Protein AF-A0A950Z9P6-F1 (afdb_monomer_lite)

Secondary structure (DSSP, 8-state):
--EEEEEEEEEEE-S-TTS-GGG--EEEEEEEEEEE--TTS--EEEEEEEEEEEEE-TTS-EEEEEEEEEEESS-TTS-TT--EEEEEEEEE---SSPPP-------TT-TTS-EEEEEEEEEEETTEEEEEEEEEEEEEEEEETTEEEEEEEEEEEEEEEETTEEEEEEEEEEEEEE-BPP-HHHHHHHTTSPEEEEEEEEEEEEE---TT-GGGGS-TT-TT----S--EEEEEEEEEEEHHHH-TTS-GGGGSSS-EEEEEEEEEEEEEEEEE-SS--SSPPEEEEEEEEEEEETTEEEEEEEEEEETT---SEEEEEEEEETTEEEEEEEE---S-SSS-S-SS-EEEEEEEE-

pLDDT: mean 75.57, std 17.35, range [30.78, 97.56]

Sequence (358 aa):
ADAEVTYRVVDLPFGSGGLHNELRPSLLLELEEESTNDGAHRAGYYVEGGPTIEMMSMNGNRFSVFFHGVKNSGDEFRMSNDEGVFAGVKATTFQDTPQPNHYDWDFEGARWIPRMRAVNELCGSFDGSLNKIEFRLDAFEWKTFDQIWTVYTDYEHRQNWLSNFDNTSYSVNPGLKTYIEPNEWLAVLTDGQHLVPFVEYSHRSDHALDPKDPLRFTSANTTGHGYLRRQSIDNFQGGFQTLGWNNPNYRAEKYQKVSSFVNQFDWRLTAGYAVNEPRQRDQPPASAGLNWDIASIEGFVVYAQGIVGIGEANPDYIAELGVKRPGGNVFLRYESYGLPARLEGRQHPLYAGIGMQL

Foldseek 3Di:
DKDKDKDWDDWAFDDDDPDDSQFTWTKTWIKIKIWDDDDDDDIKIKIKTDIKTWGQAPQRKIKIWTWIAIDTRPPLVDDNPRGGIDTDMDIGDDPPDQDDDDPPPPPPPCQQGKHKWKKWKWKDFPFWIKTKIKMKIFHGWDADPNWIKTWMKIKMKMWIDGPPDTWIKMKIKTKMKTWAQDDPVNCVVQVRFTKIKMKIKMKIFIDFDFPVCPPVSPDPDDPDDDDPPARMWIKTKIWIKGPCVVPVCNPVVQQAQDKFFDFHKI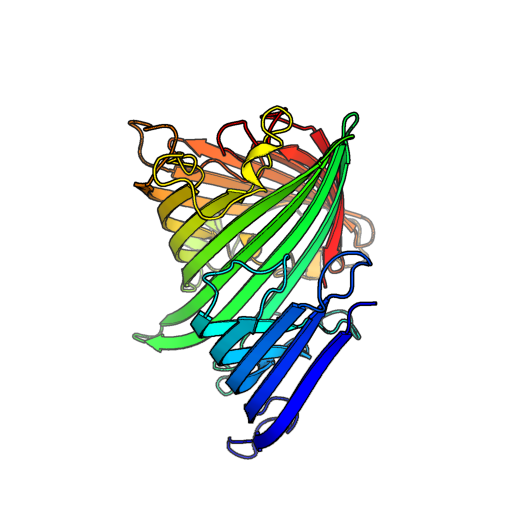KMKMWTAIPGHDPPFPDTKIKIKMKTFTIRHGRKTWIKIAMDIDDQVADQFGIKTWIDHSFWIWIWTWGQNRGPDSSDPPRTTIITMIMGMD

Structure (mmCIF, N/CA/C/O backbone):
data_AF-A0A950Z9P6-F1
#
_entry.id   AF-A0A950Z9P6-F1
#
loop_
_atom_site.group_PDB
_atom_site.id
_atom_site.type_symbol
_atom_site.label_atom_id
_atom_site.label_alt_id
_atom_site.label_comp_id
_atom_site.label_asym_id
_atom_site.label_entity_id
_atom_site.label_seq_id
_atom_site.pdbx_PDB_ins_code
_atom_site.Cartn_x
_atom_site.Cartn_y
_atom_site.Cartn_z
_atom_site.occupancy
_atom_site.B_iso_or_equiv
_atom_site.auth_seq_id
_atom_site.auth_comp_id
_atom_site.auth_asym_id
_atom_site.auth_atom_id
_atom_site.pdbx_PDB_model_num
ATOM 1 N N . ALA A 1 1 ? -2.133 -20.296 -27.060 1.00 43.56 1 ALA A N 1
ATOM 2 C CA . ALA A 1 1 ? -2.981 -20.935 -26.029 1.00 43.56 1 ALA A CA 1
ATOM 3 C C . ALA A 1 1 ? -2.055 -21.186 -24.881 1.00 43.56 1 ALA A C 1
ATOM 5 O O . ALA A 1 1 ? -1.231 -22.091 -24.973 1.00 43.56 1 ALA A O 1
ATOM 6 N N . ASP A 1 2 ? -2.138 -20.301 -23.906 1.00 55.66 2 ASP A N 1
ATOM 7 C CA . ASP A 1 2 ? -1.146 -20.236 -22.853 1.00 55.66 2 ASP A CA 1
ATOM 8 C C . ASP A 1 2 ? -1.622 -21.142 -21.728 1.00 55.66 2 ASP A C 1
ATOM 10 O O . ASP A 1 2 ? -2.815 -21.179 -21.405 1.00 55.66 2 ASP A O 1
ATOM 14 N N . ALA A 1 3 ? -0.712 -21.965 -21.227 1.00 56.38 3 ALA A N 1
ATOM 15 C CA . ALA A 1 3 ? -1.005 -22.906 -20.164 1.00 56.38 3 ALA A CA 1
ATOM 16 C C . ALA A 1 3 ? -0.055 -22.635 -19.005 1.00 56.38 3 ALA A C 1
ATOM 18 O O . ALA A 1 3 ? 1.160 -22.725 -19.170 1.00 56.38 3 ALA A O 1
ATOM 19 N N . GLU A 1 4 ? -0.643 -22.323 -17.855 1.00 66.69 4 GLU A N 1
ATOM 20 C CA . GLU A 1 4 ? 0.014 -22.312 -16.554 1.00 66.69 4 GLU A CA 1
ATOM 21 C C . GLU A 1 4 ? -0.351 -23.622 -15.851 1.00 66.69 4 GLU A C 1
ATOM 23 O O . GLU A 1 4 ? -1.532 -23.965 -15.712 1.00 66.69 4 GLU A O 1
ATOM 28 N N . VAL A 1 5 ? 0.659 -24.392 -15.454 1.00 70.00 5 VAL A N 1
ATOM 29 C CA . VAL A 1 5 ? 0.473 -25.648 -14.727 1.00 70.00 5 VAL A CA 1
ATOM 30 C C . VAL A 1 5 ? 1.324 -25.635 -13.466 1.00 70.00 5 VAL A C 1
ATOM 32 O O . VAL A 1 5 ? 2.549 -25.668 -13.538 1.00 70.00 5 VAL A O 1
ATOM 35 N N . THR A 1 6 ? 0.666 -25.670 -12.308 1.00 70.88 6 THR A N 1
ATOM 36 C CA . THR A 1 6 ? 1.320 -25.810 -11.000 1.00 70.88 6 THR A CA 1
ATOM 37 C C . THR A 1 6 ? 1.216 -27.252 -10.503 1.00 70.88 6 THR A C 1
ATOM 39 O O . THR A 1 6 ? 0.121 -27.781 -10.292 1.00 70.88 6 THR A O 1
ATOM 42 N N . TYR A 1 7 ? 2.359 -27.884 -10.244 1.00 74.06 7 TYR A N 1
ATOM 43 C CA . TYR A 1 7 ? 2.464 -29.188 -9.596 1.00 74.06 7 TYR A CA 1
ATOM 44 C C . TYR A 1 7 ? 2.887 -29.029 -8.134 1.00 74.06 7 TYR A C 1
ATOM 46 O O . TYR A 1 7 ? 3.938 -28.469 -7.829 1.00 74.06 7 TYR A O 1
ATOM 54 N N . ARG A 1 8 ? 2.094 -29.600 -7.219 1.00 71.62 8 ARG A N 1
ATOM 55 C CA . ARG A 1 8 ? 2.409 -29.687 -5.785 1.00 71.62 8 ARG A CA 1
ATOM 56 C C . ARG A 1 8 ? 2.797 -31.117 -5.448 1.00 71.62 8 ARG A C 1
ATOM 58 O O . ARG A 1 8 ? 1.955 -32.012 -5.468 1.00 71.62 8 ARG A O 1
ATOM 65 N N . VAL A 1 9 ? 4.084 -31.340 -5.199 1.00 61.53 9 VAL A N 1
ATOM 66 C CA . VAL A 1 9 ? 4.651 -32.697 -5.113 1.00 61.53 9 VAL A CA 1
ATOM 67 C C . VAL A 1 9 ? 4.559 -33.262 -3.696 1.00 61.53 9 VAL A C 1
ATOM 69 O O . VAL A 1 9 ? 4.344 -34.459 -3.512 1.00 61.53 9 VAL A O 1
ATOM 72 N N . VAL A 1 10 ? 4.717 -32.410 -2.686 1.00 68.94 10 VAL A N 1
ATOM 73 C CA . VAL A 1 10 ? 4.693 -32.781 -1.268 1.00 68.94 10 VAL A CA 1
ATOM 74 C C . VAL A 1 10 ? 4.014 -31.661 -0.494 1.00 68.94 10 VAL A C 1
ATOM 76 O O . VAL A 1 10 ? 4.298 -30.504 -0.772 1.00 68.94 10 VAL A O 1
ATOM 79 N N . ASP A 1 11 ? 3.153 -32.009 0.462 1.00 69.69 11 ASP A N 1
ATOM 80 C CA . ASP A 1 11 ? 2.540 -31.083 1.416 1.00 69.69 11 ASP A CA 1
ATOM 81 C C . ASP A 1 11 ? 2.723 -31.639 2.835 1.00 69.69 11 ASP A C 1
ATOM 83 O O . ASP A 1 11 ? 2.209 -32.710 3.175 1.00 69.69 11 ASP A O 1
ATOM 87 N N . LEU A 1 12 ? 3.543 -30.952 3.634 1.00 70.44 12 LEU A N 1
ATOM 88 C CA . LEU A 1 12 ? 3.847 -31.317 5.015 1.00 70.44 12 LEU A CA 1
ATOM 89 C C . LEU A 1 12 ? 3.388 -30.200 5.962 1.00 70.44 12 LEU A C 1
ATOM 91 O O . LEU A 1 12 ? 4.169 -29.276 6.218 1.00 70.44 12 LEU A O 1
ATOM 95 N N . PRO A 1 13 ? 2.168 -30.278 6.524 1.00 62.88 13 PRO A N 1
ATOM 96 C CA . PRO A 1 13 ? 1.701 -29.304 7.501 1.00 62.88 13 PRO A CA 1
ATOM 97 C C . PRO A 1 13 ? 2.442 -29.471 8.836 1.00 62.88 13 PRO A C 1
ATOM 99 O O . PRO A 1 13 ? 2.609 -30.590 9.331 1.00 62.88 13 PRO A O 1
ATOM 102 N N . PHE A 1 14 ? 2.844 -28.367 9.469 1.00 57.78 14 PHE A N 1
ATOM 103 C CA . PHE A 1 14 ? 3.509 -28.374 10.779 1.00 57.78 14 PHE A CA 1
ATOM 104 C C . PHE A 1 14 ? 2.907 -27.339 11.747 1.00 57.78 14 PHE A C 1
ATOM 106 O O . PHE A 1 14 ? 2.355 -26.326 11.335 1.00 57.78 14 PHE A O 1
ATOM 113 N N . GLY A 1 15 ? 2.969 -27.612 13.059 1.00 55.34 15 GLY A N 1
ATOM 114 C CA . GLY A 1 15 ? 2.373 -26.777 14.119 1.00 55.34 15 GLY A CA 1
ATOM 115 C C . GLY A 1 15 ? 1.532 -27.578 15.125 1.00 55.34 15 GLY A C 1
ATOM 116 O O . GLY A 1 15 ? 0.979 -28.626 14.790 1.00 55.34 15 GLY A O 1
ATOM 117 N N . SER A 1 16 ? 1.465 -27.128 16.385 1.00 47.50 16 SER A N 1
ATOM 118 C CA . SER A 1 16 ? 0.731 -27.820 17.457 1.00 47.50 16 SER A CA 1
ATOM 119 C C . SER A 1 16 ? -0.789 -27.629 17.332 1.00 47.50 16 SER A C 1
ATOM 121 O O . SER A 1 16 ? -1.275 -26.620 16.827 1.00 47.50 16 SER A O 1
ATOM 123 N N . GLY A 1 17 ? -1.555 -28.632 17.779 1.00 42.84 17 GLY A N 1
ATOM 124 C CA . GLY A 1 17 ? -2.992 -28.816 17.517 1.00 42.84 17 GLY A CA 1
ATOM 125 C C . GLY A 1 17 ? -3.979 -27.830 18.157 1.00 42.84 17 GLY A C 1
ATOM 126 O O . GLY A 1 17 ? -5.090 -28.241 18.473 1.00 42.84 17 GLY A O 1
ATOM 127 N N . GLY A 1 18 ? -3.594 -26.568 18.364 1.00 48.88 18 GLY A N 1
ATOM 128 C CA . GLY A 1 18 ? -4.454 -25.513 18.915 1.00 48.88 18 GLY A CA 1
ATOM 129 C C . GLY A 1 18 ? -5.108 -24.590 17.878 1.00 48.88 18 GLY A C 1
ATOM 130 O O . GLY A 1 18 ? -6.020 -23.852 18.231 1.00 48.88 18 GLY A O 1
ATOM 131 N N . LEU A 1 19 ? -4.667 -24.625 16.616 1.00 47.66 19 LEU A N 1
ATOM 132 C CA . LEU A 1 19 ? -5.229 -23.824 15.520 1.00 47.66 19 LEU A CA 1
ATOM 133 C C . LEU A 1 19 ? -6.061 -24.702 14.580 1.00 47.66 19 LEU A C 1
ATOM 135 O O . LEU A 1 19 ? -5.745 -25.884 14.395 1.00 47.66 19 LEU A O 1
ATOM 139 N N . HIS A 1 20 ? -7.100 -24.116 13.971 1.00 54.31 20 HIS A N 1
ATOM 140 C CA . HIS A 1 20 ? -7.843 -24.733 12.868 1.00 54.31 20 HIS A CA 1
ATOM 141 C C . HIS A 1 20 ? -6.846 -25.314 11.853 1.00 54.31 20 HIS A C 1
ATOM 143 O O . HIS A 1 20 ? -5.890 -24.638 11.476 1.00 54.31 20 HIS A O 1
ATOM 149 N N . ASN A 1 21 ? -7.037 -26.574 11.436 1.00 55.66 21 ASN A N 1
ATOM 150 C CA . ASN A 1 21 ? -6.110 -27.276 10.531 1.00 55.66 21 ASN A CA 1
ATOM 151 C C . ASN A 1 21 ? -5.802 -26.479 9.248 1.00 55.66 21 ASN A C 1
ATOM 153 O O . ASN A 1 21 ? -4.730 -26.645 8.681 1.00 55.66 21 ASN A O 1
ATOM 157 N N . GLU A 1 22 ? -6.724 -25.609 8.839 1.00 56.97 22 GLU A N 1
ATOM 158 C CA . GLU A 1 22 ? -6.670 -24.760 7.647 1.00 56.97 22 GLU A CA 1
ATOM 159 C C . GLU A 1 22 ? -5.631 -23.628 7.728 1.00 56.97 22 GLU A C 1
ATOM 161 O O . GLU A 1 22 ? -5.166 -23.165 6.696 1.00 56.97 22 GLU A O 1
ATOM 166 N N . LEU A 1 23 ? -5.220 -23.200 8.928 1.00 58.50 23 LEU A N 1
ATOM 167 C CA . LEU A 1 23 ? -4.253 -22.105 9.122 1.00 58.50 23 LEU A CA 1
ATOM 168 C C . LEU A 1 23 ? -2.811 -22.595 9.326 1.00 58.50 23 LEU A C 1
ATOM 170 O O . LEU A 1 23 ? -1.929 -21.823 9.706 1.00 58.50 23 LEU A O 1
ATOM 174 N N . ARG A 1 24 ? -2.554 -23.894 9.141 1.00 65.44 24 ARG A N 1
ATOM 175 C CA . ARG A 1 24 ? -1.231 -24.468 9.397 1.00 65.44 24 ARG A CA 1
ATOM 176 C C . ARG A 1 24 ? -0.268 -24.157 8.252 1.00 65.44 24 ARG A C 1
ATOM 178 O O . ARG A 1 24 ? -0.637 -24.340 7.092 1.00 65.44 24 ARG A O 1
ATOM 185 N N . PRO A 1 25 ? 0.970 -23.736 8.559 1.00 68.69 25 PRO A N 1
ATOM 186 C CA . PRO A 1 25 ? 1.996 -23.613 7.553 1.00 68.69 25 PRO A CA 1
ATOM 187 C C . PRO A 1 25 ? 2.340 -25.002 7.026 1.00 68.69 25 PRO A C 1
ATOM 189 O O . PRO A 1 25 ? 2.356 -25.991 7.767 1.00 68.69 25 PRO A O 1
ATOM 192 N N . SER A 1 26 ? 2.622 -25.047 5.738 1.00 74.94 26 SER A N 1
ATOM 193 C CA . SER A 1 26 ? 2.859 -26.254 4.974 1.00 74.94 26 SER A CA 1
ATOM 194 C C . SER A 1 26 ? 4.137 -26.078 4.177 1.00 74.94 26 SER A C 1
ATOM 196 O O . SER A 1 26 ? 4.312 -25.079 3.480 1.00 74.94 26 SER A O 1
ATOM 198 N N . LEU A 1 27 ? 5.062 -27.027 4.310 1.00 78.12 27 LEU A N 1
ATOM 199 C CA . LEU A 1 27 ? 6.217 -27.086 3.423 1.00 78.12 27 LEU A CA 1
ATOM 200 C C . LEU A 1 27 ? 5.798 -27.814 2.148 1.00 78.12 27 LEU A C 1
ATOM 202 O O . LEU A 1 27 ? 5.440 -28.992 2.189 1.00 78.12 27 LEU A O 1
ATOM 206 N N . LEU A 1 28 ? 5.878 -27.095 1.040 1.00 81.88 28 LEU A N 1
ATOM 207 C CA . LEU A 1 28 ? 5.589 -27.555 -0.300 1.00 81.88 28 LEU A CA 1
ATOM 208 C C . LEU A 1 28 ? 6.878 -27.710 -1.104 1.00 81.88 28 LEU A C 1
ATOM 210 O O . LEU A 1 28 ? 7.833 -26.954 -0.929 1.00 81.88 28 LEU A O 1
ATOM 214 N N . LEU A 1 29 ? 6.882 -28.670 -2.023 1.00 80.12 29 LEU A N 1
ATOM 215 C CA . LEU A 1 29 ? 7.765 -28.642 -3.185 1.00 80.12 29 LEU A CA 1
ATOM 216 C C . LEU A 1 29 ? 6.887 -28.335 -4.397 1.00 80.12 29 LEU A C 1
ATOM 218 O O . LEU A 1 29 ? 6.028 -29.151 -4.753 1.00 80.12 29 LEU A O 1
ATOM 222 N N . GLU A 1 30 ? 7.076 -27.153 -4.970 1.00 82.88 30 GLU A N 1
ATOM 223 C CA . GLU A 1 30 ? 6.281 -26.636 -6.081 1.00 82.88 30 GLU A CA 1
ATOM 224 C C . GLU A 1 30 ? 7.104 -26.655 -7.370 1.00 82.88 30 GLU A C 1
ATOM 226 O O . GLU A 1 30 ? 8.329 -26.510 -7.342 1.00 82.88 30 GLU A O 1
ATOM 231 N N . LEU A 1 31 ? 6.423 -26.894 -8.484 1.00 81.88 31 LEU A N 1
ATOM 232 C CA . LEU A 1 31 ? 6.940 -26.734 -9.835 1.00 81.88 31 LEU A CA 1
ATOM 233 C C . LEU A 1 31 ? 5.845 -26.044 -10.647 1.00 81.88 31 LEU A C 1
ATOM 235 O O . LEU A 1 31 ? 4.770 -26.620 -10.811 1.00 81.88 31 LEU A O 1
ATOM 239 N N . GLU A 1 32 ? 6.108 -24.845 -11.140 1.00 82.00 32 GLU A N 1
ATOM 240 C CA . GLU A 1 32 ? 5.220 -24.106 -12.030 1.00 82.00 32 GLU A CA 1
ATOM 241 C C . GLU A 1 32 ? 5.837 -24.078 -13.426 1.00 82.00 32 GLU A C 1
ATOM 243 O O . GLU A 1 32 ? 7.029 -23.818 -13.592 1.00 82.00 32 GLU A O 1
ATOM 248 N N . GLU A 1 33 ? 5.033 -24.405 -14.430 1.00 78.38 33 GLU A N 1
ATOM 249 C CA . GLU A 1 33 ? 5.392 -24.301 -15.838 1.00 78.38 33 GLU A CA 1
ATOM 250 C C . GLU A 1 33 ? 4.394 -23.367 -16.517 1.00 78.38 33 GLU A C 1
ATOM 252 O O . GLU A 1 33 ? 3.197 -23.656 -16.577 1.00 78.38 33 GLU A O 1
ATOM 257 N N . GLU A 1 34 ? 4.896 -22.256 -17.037 1.00 76.44 34 GLU A N 1
ATOM 258 C CA . GLU A 1 34 ? 4.183 -21.385 -17.958 1.00 76.44 34 GLU A CA 1
ATOM 259 C C . GLU A 1 34 ? 4.656 -21.711 -19.373 1.00 76.44 34 GLU A C 1
ATOM 261 O O . GLU A 1 34 ? 5.853 -21.762 -19.658 1.00 76.44 34 GLU A O 1
ATOM 266 N N . SER A 1 35 ? 3.711 -21.952 -20.274 1.00 69.00 35 SER A N 1
ATOM 267 C CA . SER A 1 35 ? 3.997 -22.146 -21.691 1.00 69.00 35 SER A CA 1
ATOM 268 C C . SER A 1 35 ? 3.200 -21.147 -22.506 1.00 69.00 35 SER A C 1
ATOM 270 O O . SER A 1 35 ? 1.978 -21.045 -22.368 1.00 69.00 35 SER A O 1
ATOM 272 N N . THR A 1 36 ? 3.901 -20.418 -23.365 1.00 67.38 36 THR A N 1
ATOM 273 C CA . THR A 1 36 ? 3.316 -19.407 -24.239 1.00 67.38 36 THR A CA 1
ATOM 274 C C . THR A 1 36 ? 3.360 -19.903 -25.675 1.00 67.38 36 THR A C 1
ATOM 276 O O . THR A 1 36 ? 4.358 -20.441 -26.169 1.00 67.38 36 THR A O 1
ATOM 279 N N . ASN A 1 37 ? 2.214 -19.809 -26.349 1.00 58.81 37 ASN A N 1
ATOM 280 C CA . ASN A 1 37 ? 2.085 -20.264 -27.728 1.00 58.81 37 ASN A CA 1
ATOM 281 C C . ASN A 1 37 ? 1.337 -19.218 -28.539 1.00 58.81 37 ASN A C 1
ATOM 283 O O . ASN A 1 37 ? 0.155 -19.403 -28.862 1.00 58.81 37 ASN A O 1
ATOM 287 N N . ASP A 1 38 ? 2.058 -18.147 -28.865 1.00 53.88 38 ASP A N 1
ATOM 288 C CA . ASP A 1 38 ? 1.590 -17.094 -29.754 1.00 53.88 38 ASP A CA 1
ATOM 289 C C . ASP A 1 38 ? 2.167 -17.286 -31.169 1.00 53.88 38 ASP A C 1
ATOM 291 O O . ASP A 1 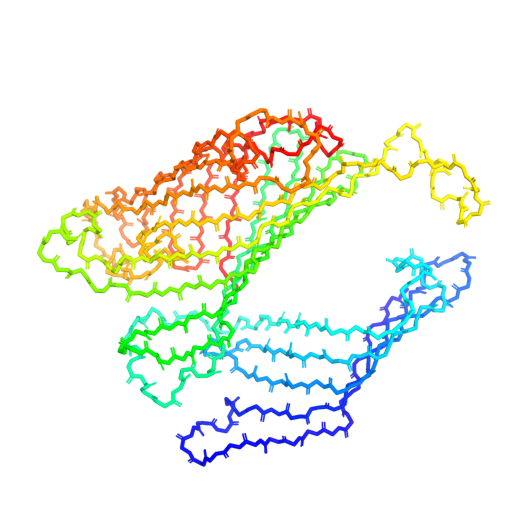38 ? 3.066 -16.614 -31.663 1.00 53.88 38 ASP A O 1
ATOM 295 N N . GLY A 1 39 ? 1.658 -18.325 -31.834 1.00 48.47 39 GLY A N 1
ATOM 296 C CA . GLY A 1 39 ? 1.353 -18.333 -33.269 1.00 48.47 39 GLY A CA 1
ATOM 297 C C . GLY A 1 39 ? 2.460 -18.239 -34.333 1.00 48.47 39 GLY A C 1
ATOM 298 O O . GLY A 1 39 ? 2.161 -18.592 -35.474 1.00 48.47 39 GLY A O 1
ATOM 299 N N . ALA A 1 40 ? 3.701 -17.821 -34.055 1.00 51.19 40 ALA A N 1
ATOM 300 C CA . ALA A 1 40 ? 4.675 -17.566 -35.129 1.00 51.19 40 ALA A CA 1
ATOM 301 C C . ALA A 1 40 ? 6.075 -18.173 -34.937 1.00 51.19 40 ALA A C 1
ATOM 303 O O . ALA A 1 40 ? 6.628 -18.683 -35.916 1.00 51.19 40 ALA A O 1
ATOM 304 N N . HIS A 1 41 ? 6.664 -18.197 -33.735 1.00 50.44 41 HIS A N 1
ATOM 305 C CA . HIS A 1 41 ? 8.067 -18.608 -33.578 1.00 50.44 41 HIS A CA 1
ATOM 306 C C . HIS A 1 41 ? 8.363 -19.329 -32.252 1.00 50.44 41 HIS A C 1
ATOM 308 O O . HIS A 1 41 ? 8.679 -18.684 -31.274 1.00 50.44 41 HIS A O 1
ATOM 314 N N . ARG A 1 42 ? 8.393 -20.677 -32.298 1.00 56.62 42 ARG A N 1
ATOM 315 C CA . ARG A 1 42 ? 8.795 -21.632 -31.231 1.00 56.62 42 ARG A CA 1
ATOM 316 C C . ARG A 1 42 ? 7.975 -21.539 -29.931 1.00 56.62 42 ARG A C 1
ATOM 318 O O . ARG A 1 42 ? 7.801 -20.477 -29.368 1.00 56.62 42 ARG A O 1
ATOM 325 N N . ALA A 1 43 ? 7.513 -22.686 -29.430 1.00 62.56 43 ALA A N 1
ATOM 326 C CA . ALA A 1 43 ? 6.934 -22.761 -28.090 1.00 62.56 43 ALA A CA 1
ATOM 327 C C . ALA A 1 43 ? 8.021 -22.411 -27.061 1.00 62.56 43 ALA A C 1
ATOM 329 O O . ALA A 1 43 ? 9.019 -23.135 -26.958 1.00 62.56 43 ALA A O 1
ATOM 330 N N . GLY A 1 44 ? 7.845 -21.283 -26.378 1.00 66.56 44 GLY A N 1
ATOM 331 C CA . GLY A 1 44 ? 8.624 -20.904 -25.210 1.00 66.56 44 GLY A CA 1
ATOM 332 C C . GLY A 1 44 ? 8.030 -21.552 -23.966 1.00 66.56 44 GLY A C 1
ATOM 333 O O . GLY A 1 44 ? 6.832 -21.841 -23.916 1.00 66.56 44 GLY A O 1
ATOM 334 N N . TYR A 1 45 ? 8.873 -21.823 -22.977 1.00 72.81 45 TYR A N 1
ATOM 335 C CA . TYR A 1 45 ? 8.403 -22.223 -21.659 1.00 72.81 45 TYR A CA 1
ATOM 336 C C . TYR A 1 45 ? 9.258 -21.579 -20.576 1.00 72.81 45 TYR A C 1
ATOM 338 O O . TYR A 1 45 ? 10.480 -21.456 -20.719 1.00 72.81 45 TYR A O 1
ATOM 346 N N . TYR A 1 46 ? 8.609 -21.208 -19.486 1.00 78.38 46 TYR A N 1
ATOM 347 C CA . TYR A 1 46 ? 9.215 -20.744 -18.255 1.00 78.38 46 TYR A CA 1
ATOM 348 C C . TYR A 1 46 ? 8.873 -21.750 -17.163 1.00 78.38 46 TYR A C 1
ATOM 350 O O . TYR A 1 46 ? 7.713 -22.098 -16.969 1.00 78.38 46 TYR A O 1
ATOM 358 N N . VAL A 1 47 ? 9.894 -22.264 -16.483 1.00 82.69 47 VAL A N 1
ATOM 359 C CA . VAL A 1 47 ? 9.715 -23.212 -15.384 1.00 82.69 47 VAL A CA 1
ATOM 360 C C . VAL A 1 47 ? 10.356 -22.646 -14.136 1.00 82.69 47 VAL A C 1
ATOM 362 O O . VAL A 1 47 ? 11.536 -22.293 -14.153 1.00 82.69 47 VAL A O 1
ATOM 365 N N . GLU A 1 48 ? 9.611 -22.649 -13.042 1.00 86.44 48 GLU A N 1
ATOM 366 C CA . GLU A 1 48 ? 10.129 -22.398 -11.705 1.00 86.44 48 GLU A CA 1
ATOM 367 C C . GLU A 1 48 ? 9.827 -23.569 -10.783 1.00 86.44 48 GLU A C 1
ATOM 369 O O . GLU A 1 48 ? 8.775 -24.192 -10.867 1.00 86.44 48 GLU A O 1
ATOM 374 N N . GLY A 1 49 ? 10.769 -23.930 -9.918 1.00 86.06 49 GLY A N 1
ATOM 375 C CA . GLY A 1 49 ? 10.515 -24.992 -8.959 1.00 86.06 49 GLY A CA 1
ATOM 376 C C . GLY A 1 49 ? 11.465 -25.009 -7.778 1.00 86.06 49 GLY A C 1
ATOM 377 O O . GLY A 1 49 ? 12.657 -24.711 -7.885 1.00 86.06 49 GLY A O 1
ATOM 378 N N . GLY A 1 50 ? 10.935 -25.389 -6.624 1.00 87.88 50 GLY A N 1
ATOM 379 C CA . GLY A 1 50 ? 11.682 -25.433 -5.378 1.00 87.88 50 GLY A CA 1
ATOM 380 C C . GLY A 1 50 ? 10.785 -25.473 -4.145 1.00 87.88 50 GLY A C 1
ATOM 381 O O . GLY A 1 50 ? 9.567 -25.641 -4.251 1.00 87.88 50 GLY A O 1
ATOM 382 N N . PRO A 1 51 ? 11.385 -25.392 -2.947 1.00 86.62 51 PRO A N 1
ATOM 383 C CA . PRO A 1 51 ? 10.629 -25.344 -1.708 1.00 86.62 51 PRO A CA 1
ATOM 384 C C . PRO A 1 51 ? 9.806 -24.056 -1.588 1.00 86.62 51 PRO A C 1
ATOM 386 O O . PRO A 1 51 ? 10.313 -22.953 -1.806 1.00 86.62 51 PRO A O 1
ATOM 389 N N . THR A 1 52 ? 8.566 -24.213 -1.136 1.00 85.69 52 THR A N 1
ATOM 390 C CA . THR A 1 52 ? 7.649 -23.132 -0.768 1.00 85.69 52 THR A CA 1
ATOM 391 C C . THR A 1 52 ? 7.118 -23.398 0.633 1.00 85.69 52 THR A C 1
ATOM 393 O O . THR A 1 52 ? 6.654 -24.491 0.926 1.00 85.69 52 THR A O 1
ATOM 396 N N . ILE A 1 53 ? 7.165 -22.415 1.523 1.00 82.62 53 ILE A N 1
ATOM 397 C CA . ILE A 1 53 ? 6.410 -22.442 2.776 1.00 82.62 53 ILE A CA 1
ATOM 398 C C . ILE A 1 53 ? 5.108 -21.702 2.516 1.00 82.62 53 ILE A C 1
ATOM 400 O O . ILE A 1 53 ? 5.113 -20.483 2.369 1.00 82.62 53 ILE A O 1
ATOM 404 N N . GLU A 1 54 ? 4.007 -22.437 2.462 1.00 83.06 54 GLU A N 1
ATOM 405 C CA . GLU A 1 54 ? 2.666 -21.894 2.276 1.00 83.06 54 GLU A CA 1
ATOM 406 C C . GLU A 1 54 ? 1.942 -21.797 3.617 1.00 83.06 54 GLU A C 1
ATOM 408 O O . GLU A 1 54 ? 2.072 -22.668 4.469 1.00 83.06 54 GLU A O 1
ATOM 413 N N . MET A 1 55 ? 1.157 -20.749 3.819 1.00 76.12 55 MET A N 1
ATOM 414 C CA . MET A 1 55 ? 0.281 -20.593 4.972 1.00 76.12 55 MET A CA 1
ATOM 415 C C . MET A 1 55 ? -0.968 -19.823 4.564 1.00 76.12 55 MET A C 1
ATOM 417 O O . MET A 1 55 ? -0.917 -18.919 3.729 1.00 76.12 55 MET A O 1
ATOM 421 N N . MET A 1 56 ? -2.101 -20.161 5.166 1.00 74.31 56 MET A N 1
ATOM 422 C CA . MET A 1 56 ? -3.306 -19.359 5.006 1.00 74.31 56 MET A CA 1
ATOM 423 C C . MET A 1 56 ? -3.208 -18.148 5.928 1.00 74.31 56 MET A C 1
ATOM 425 O O . MET A 1 56 ? -2.976 -18.276 7.128 1.00 74.31 56 MET A O 1
ATOM 429 N N . SER A 1 57 ? -3.360 -16.962 5.352 1.00 68.06 57 SER A N 1
ATOM 430 C CA . SER A 1 57 ? -3.523 -15.724 6.102 1.00 68.06 57 SER A CA 1
ATOM 431 C C . SER A 1 57 ? -4.808 -15.765 6.928 1.00 68.06 57 SER A C 1
ATOM 433 O O . SER A 1 57 ? -5.750 -16.496 6.611 1.00 68.06 57 SER A O 1
ATOM 435 N N . MET A 1 58 ? -4.891 -14.895 7.935 1.00 64.81 58 MET A N 1
ATOM 436 C CA . MET A 1 58 ? -6.094 -14.742 8.769 1.00 64.81 58 MET A CA 1
ATOM 437 C C . MET A 1 58 ? -7.370 -14.455 7.963 1.00 64.81 58 MET A C 1
ATOM 439 O O . MET A 1 58 ? -8.473 -14.736 8.424 1.00 64.81 58 MET A O 1
ATOM 443 N N . ASN A 1 59 ? -7.218 -13.924 6.749 1.00 63.72 59 ASN A N 1
ATOM 444 C CA . ASN A 1 59 ? -8.320 -13.519 5.885 1.00 63.72 59 ASN A CA 1
ATOM 445 C C . ASN A 1 59 ? -8.677 -14.594 4.844 1.00 63.72 59 ASN A C 1
ATOM 447 O O . ASN A 1 59 ? -9.381 -14.291 3.888 1.00 63.72 59 ASN A O 1
ATOM 451 N N . GLY A 1 60 ? -8.165 -15.823 4.980 1.00 65.31 60 GLY A N 1
ATOM 452 C CA . GLY A 1 60 ? -8.429 -16.911 4.031 1.00 65.31 60 GLY A CA 1
ATOM 453 C C . GLY A 1 60 ? -7.666 -16.793 2.707 1.00 65.31 60 GLY A C 1
ATOM 454 O O . GLY A 1 60 ? -7.882 -17.588 1.800 1.00 65.31 60 GLY A O 1
ATOM 455 N N . ASN A 1 61 ? -6.742 -15.838 2.592 1.00 71.31 61 ASN A N 1
ATOM 456 C CA . ASN A 1 61 ? -5.840 -15.744 1.446 1.00 71.31 61 ASN A CA 1
ATOM 457 C C . ASN A 1 61 ? -4.641 -16.671 1.619 1.00 71.31 61 ASN A C 1
ATOM 459 O O . ASN A 1 61 ? -4.176 -16.861 2.742 1.00 71.31 61 ASN A O 1
ATOM 463 N N . ARG A 1 62 ? -4.090 -17.182 0.523 1.00 75.25 62 ARG A N 1
ATOM 464 C CA . ARG A 1 62 ? -2.880 -18.005 0.546 1.00 75.25 62 ARG A CA 1
ATOM 465 C C . ARG A 1 62 ? -1.645 -17.120 0.484 1.00 75.25 62 ARG A C 1
ATOM 467 O O . ARG A 1 62 ? -1.516 -16.280 -0.401 1.00 75.25 62 ARG A O 1
ATOM 474 N N . PHE A 1 63 ? -0.734 -17.337 1.417 1.00 75.88 63 PHE A N 1
ATOM 475 C CA . PHE A 1 63 ? 0.564 -16.691 1.493 1.00 75.88 63 PHE A CA 1
ATOM 476 C C . PHE A 1 63 ? 1.662 -17.732 1.314 1.00 75.88 63 PHE A C 1
ATOM 478 O O . PHE A 1 63 ? 1.554 -18.840 1.829 1.00 75.88 63 PHE A O 1
ATOM 485 N N . SER A 1 64 ? 2.716 -17.410 0.581 1.00 81.44 64 SER A N 1
ATOM 486 C CA . SER A 1 64 ? 3.782 -18.350 0.256 1.00 81.44 64 SER A CA 1
ATOM 487 C C . SER A 1 64 ? 5.129 -17.648 0.253 1.00 81.44 64 SER A C 1
ATOM 489 O O . SER A 1 64 ? 5.285 -16.613 -0.383 1.00 81.44 64 SER A O 1
ATOM 491 N N . VAL A 1 65 ? 6.108 -18.209 0.956 1.00 81.06 65 VAL A N 1
ATOM 492 C CA . VAL A 1 65 ? 7.517 -17.810 0.860 1.00 81.06 65 VAL A CA 1
ATOM 493 C C . VAL A 1 65 ? 8.240 -18.905 0.107 1.00 81.06 65 VAL A C 1
ATOM 495 O O . VAL A 1 65 ? 8.214 -20.054 0.540 1.00 81.06 65 VAL A O 1
ATOM 498 N N . PHE A 1 66 ? 8.880 -18.569 -1.002 1.00 87.00 66 PHE A N 1
ATOM 499 C CA . PHE A 1 66 ? 9.478 -19.561 -1.881 1.00 87.00 66 PHE A CA 1
ATOM 500 C C . PHE A 1 66 ? 10.963 -19.320 -2.108 1.00 87.00 66 PHE A C 1
ATOM 502 O O . PHE A 1 66 ? 11.465 -18.200 -1.991 1.00 87.00 66 PHE A O 1
ATOM 509 N N . PHE A 1 67 ? 11.662 -20.403 -2.432 1.00 88.69 67 PHE A N 1
ATOM 510 C CA . PHE A 1 67 ? 13.040 -20.391 -2.893 1.00 88.69 67 PHE A CA 1
ATOM 511 C C . PHE A 1 67 ? 13.148 -21.319 -4.101 1.00 88.69 67 PHE A C 1
ATOM 513 O O . PHE A 1 67 ? 13.290 -22.531 -3.947 1.00 88.69 67 PHE A O 1
ATOM 520 N N . HIS A 1 68 ? 12.999 -20.773 -5.302 1.00 91.00 68 HIS A N 1
ATOM 521 C CA . HIS A 1 68 ? 12.816 -21.546 -6.530 1.00 91.00 68 HIS A CA 1
ATOM 522 C C . HIS A 1 68 ? 13.992 -21.383 -7.477 1.00 91.00 68 HIS A C 1
ATOM 524 O O . HIS A 1 68 ? 14.526 -20.289 -7.639 1.00 91.00 68 HIS A O 1
ATOM 530 N N . GLY A 1 69 ? 14.385 -22.480 -8.115 1.00 87.75 69 GLY A N 1
ATOM 531 C CA . GLY A 1 69 ? 15.210 -22.442 -9.311 1.00 87.75 69 GLY A CA 1
ATOM 532 C C . GLY A 1 69 ? 14.331 -22.134 -10.515 1.00 87.75 69 GLY A C 1
ATOM 533 O O . GLY A 1 69 ? 13.296 -22.770 -10.688 1.00 87.75 69 GLY A O 1
ATOM 534 N N . VAL A 1 70 ? 14.753 -21.183 -11.334 1.00 87.19 70 VAL A N 1
ATOM 535 C CA . VAL A 1 70 ? 13.992 -20.678 -12.471 1.00 87.19 70 VAL A CA 1
ATOM 536 C C . VAL A 1 70 ? 14.773 -20.869 -13.758 1.00 87.19 70 VAL A C 1
ATOM 538 O O . VAL A 1 70 ? 15.993 -20.679 -13.794 1.00 87.19 70 VAL A O 1
ATOM 541 N N . LYS A 1 71 ? 14.058 -21.252 -14.814 1.00 85.44 71 LYS A N 1
ATOM 542 C CA . LYS A 1 71 ? 14.586 -21.399 -16.161 1.00 85.44 71 LYS A CA 1
ATOM 543 C C . LYS A 1 71 ? 13.605 -20.855 -17.197 1.00 85.44 71 LYS A C 1
ATOM 545 O O . LYS A 1 71 ? 12.532 -21.423 -17.384 1.00 85.44 71 LYS A O 1
ATOM 550 N N . ASN A 1 72 ? 14.035 -19.841 -17.942 1.00 80.12 72 ASN A N 1
ATOM 551 C CA . ASN A 1 72 ? 13.344 -19.357 -19.131 1.00 80.12 72 ASN A CA 1
ATOM 552 C C . ASN A 1 72 ? 13.944 -19.984 -20.405 1.00 80.12 72 ASN A C 1
ATOM 554 O O . ASN A 1 72 ? 15.069 -19.681 -20.791 1.00 80.12 72 ASN A O 1
ATOM 558 N N . SER A 1 73 ? 13.184 -20.831 -21.099 1.00 78.50 73 SER A N 1
ATOM 559 C CA . SER A 1 73 ? 13.587 -21.460 -22.362 1.00 78.50 73 SER A CA 1
ATOM 560 C C . SER A 1 73 ? 12.952 -20.785 -23.583 1.00 78.50 73 SER A C 1
ATOM 562 O O . SER A 1 73 ? 12.442 -21.459 -24.484 1.00 78.50 73 SER A O 1
ATOM 564 N N . GLY A 1 74 ? 13.031 -19.456 -23.640 1.00 66.88 74 GLY A N 1
ATOM 565 C CA . GLY A 1 74 ? 12.568 -18.668 -24.782 1.00 66.88 74 GLY A CA 1
ATOM 566 C C . GLY A 1 74 ? 11.099 -18.267 -24.704 1.00 66.88 74 GLY A C 1
ATOM 567 O O . GLY A 1 74 ? 10.502 -18.028 -25.748 1.00 66.88 74 GLY A O 1
ATOM 568 N N . ASP A 1 75 ? 10.538 -18.209 -23.496 1.00 67.06 75 ASP A N 1
ATOM 569 C CA . ASP A 1 75 ? 9.328 -17.439 -23.239 1.00 67.06 75 ASP A CA 1
ATOM 570 C C . ASP A 1 75 ? 9.638 -15.951 -23.465 1.00 67.06 75 ASP A C 1
ATOM 572 O O . ASP A 1 75 ? 10.573 -15.398 -22.877 1.00 67.06 75 ASP A O 1
ATOM 576 N N . GLU A 1 76 ? 8.895 -15.330 -24.378 1.00 58.75 76 GLU A N 1
ATOM 577 C CA . GLU A 1 76 ? 9.109 -13.950 -24.820 1.00 58.75 76 GLU A CA 1
ATOM 578 C C . GLU A 1 76 ? 8.566 -12.896 -23.845 1.00 58.75 76 GLU A C 1
ATOM 580 O O . GLU A 1 76 ? 8.942 -11.725 -23.935 1.00 58.75 76 GLU A O 1
ATOM 585 N N . PHE A 1 77 ? 7.733 -13.308 -22.886 1.00 60.38 77 PHE A N 1
ATOM 586 C CA . PHE A 1 77 ? 7.184 -12.452 -21.835 1.00 60.38 77 PHE A CA 1
ATOM 587 C C . PHE A 1 77 ? 8.065 -12.429 -20.579 1.00 60.38 77 PHE A C 1
ATOM 589 O O . PHE A 1 77 ? 7.872 -11.590 -19.697 1.00 60.38 77 PHE A O 1
ATOM 596 N N . ARG A 1 78 ? 9.059 -13.320 -20.504 1.00 63.75 78 ARG A N 1
ATOM 597 C CA . ARG A 1 78 ? 10.053 -13.405 -19.426 1.00 63.75 78 ARG A CA 1
ATOM 598 C C . ARG A 1 78 ? 11.419 -12.953 -19.946 1.00 63.75 78 ARG A C 1
ATOM 600 O O . ARG A 1 78 ? 11.751 -13.154 -21.115 1.00 63.75 78 ARG A O 1
ATOM 607 N N . MET A 1 79 ? 12.251 -12.322 -19.116 1.00 55.72 79 MET A N 1
ATOM 608 C CA . MET A 1 79 ? 13.549 -11.843 -19.595 1.00 55.72 79 MET A CA 1
ATOM 609 C C . MET A 1 79 ? 14.473 -13.032 -19.898 1.00 55.72 79 MET A C 1
ATOM 611 O O . MET A 1 79 ? 14.479 -14.040 -19.193 1.00 55.72 79 MET A O 1
ATOM 615 N N . SER A 1 80 ? 15.308 -12.927 -20.936 1.00 55.16 80 SER A N 1
ATOM 616 C CA . SER A 1 80 ? 16.250 -13.994 -21.332 1.00 55.16 80 SER A CA 1
ATOM 617 C C . SER A 1 80 ? 17.321 -14.314 -20.275 1.00 55.16 80 SER A C 1
ATOM 619 O O . SER A 1 80 ? 18.081 -15.263 -20.425 1.00 55.16 80 SER A O 1
ATOM 621 N N . ASN A 1 81 ? 17.423 -13.481 -19.241 1.00 57.91 81 ASN A N 1
ATOM 622 C CA . ASN A 1 81 ? 18.305 -13.616 -18.086 1.00 57.91 81 ASN A CA 1
ATOM 623 C C . ASN A 1 81 ? 17.548 -13.983 -16.796 1.00 57.91 81 ASN A C 1
ATOM 625 O O . ASN A 1 81 ? 18.173 -13.992 -15.736 1.00 57.91 81 ASN A O 1
ATOM 629 N N . ASP A 1 82 ? 16.254 -14.312 -16.875 1.00 63.19 82 ASP A N 1
ATOM 630 C CA . ASP A 1 82 ? 15.474 -14.890 -15.771 1.00 63.19 82 ASP A CA 1
ATOM 631 C C . ASP A 1 82 ? 15.786 -16.391 -15.632 1.00 63.19 82 ASP A C 1
ATOM 633 O O . ASP A 1 82 ? 14.916 -17.257 -15.670 1.00 63.19 82 ASP A O 1
ATOM 637 N N . GLU A 1 83 ? 17.074 -16.713 -15.522 1.00 73.19 83 GLU A N 1
ATOM 638 C CA . GLU A 1 83 ? 17.563 -18.033 -15.141 1.00 73.19 83 GLU A CA 1
ATOM 639 C C . GLU A 1 83 ? 18.360 -17.879 -13.846 1.00 73.19 83 GLU A C 1
ATOM 641 O O . GLU A 1 83 ? 19.297 -17.079 -13.767 1.00 73.19 83 GLU A O 1
ATOM 646 N N . GLY A 1 84 ? 18.009 -18.630 -12.806 1.00 80.06 84 GLY A N 1
ATOM 647 C CA . GLY A 1 84 ? 18.683 -18.477 -11.523 1.00 80.06 84 GLY A CA 1
ATOM 648 C C . GLY A 1 84 ? 17.925 -19.072 -10.357 1.00 80.06 84 GLY A C 1
ATOM 649 O O . GLY A 1 84 ? 17.135 -19.994 -10.517 1.00 80.06 84 GLY A O 1
ATOM 650 N N . VAL A 1 85 ? 18.212 -18.561 -9.165 1.00 82.75 85 VAL A N 1
ATOM 651 C CA . VAL A 1 85 ? 17.490 -18.927 -7.951 1.00 82.75 85 VAL A CA 1
ATOM 652 C C . VAL A 1 85 ? 16.866 -17.672 -7.374 1.00 82.75 85 VAL A C 1
ATOM 654 O O . VAL A 1 85 ? 17.576 -16.711 -7.070 1.00 82.75 85 VAL A O 1
ATOM 657 N N . PHE A 1 86 ? 15.549 -17.689 -7.225 1.00 82.38 86 PHE A N 1
ATOM 658 C CA . PHE A 1 86 ? 14.782 -16.591 -6.667 1.00 82.38 86 PHE A CA 1
ATOM 659 C C . PHE A 1 86 ? 14.293 -16.957 -5.276 1.00 82.38 86 PHE A C 1
ATOM 661 O O . PHE A 1 86 ? 13.808 -18.059 -5.038 1.00 82.38 86 PHE A O 1
ATOM 668 N N . ALA A 1 87 ? 14.426 -16.009 -4.356 1.00 81.06 87 ALA A N 1
ATOM 669 C CA . ALA A 1 87 ? 13.699 -16.020 -3.102 1.00 81.06 87 ALA A CA 1
ATOM 670 C C . ALA A 1 87 ? 12.581 -14.992 -3.230 1.00 81.06 87 ALA A C 1
ATOM 672 O O . ALA A 1 87 ? 12.843 -13.852 -3.620 1.00 81.06 87 ALA A O 1
ATOM 673 N N . GLY A 1 88 ? 11.355 -15.379 -2.912 1.00 75.06 88 GLY A N 1
ATOM 674 C CA . GLY A 1 88 ? 10.222 -14.500 -3.126 1.00 75.06 88 GLY A CA 1
ATOM 675 C C . GLY A 1 88 ? 9.046 -14.797 -2.225 1.00 75.06 88 GLY A C 1
ATOM 676 O O . GLY A 1 88 ? 9.057 -15.700 -1.386 1.00 75.06 88 GLY A O 1
ATOM 677 N N . VAL A 1 89 ? 8.032 -13.963 -2.399 1.00 73.12 89 VAL A N 1
ATOM 678 C CA . VAL A 1 89 ? 6.783 -14.017 -1.665 1.00 73.12 89 VAL A CA 1
ATOM 679 C C . VAL A 1 89 ? 5.653 -14.023 -2.687 1.00 73.12 89 VAL A C 1
ATOM 681 O O . VAL A 1 89 ? 5.563 -13.110 -3.503 1.00 73.12 89 VAL A O 1
ATOM 684 N N . LYS A 1 90 ? 4.799 -15.044 -2.640 1.00 76.31 90 LYS A N 1
ATOM 685 C CA . LYS A 1 90 ? 3.598 -15.184 -3.468 1.00 76.31 90 LYS A CA 1
ATOM 686 C C . LYS A 1 90 ? 2.374 -15.048 -2.577 1.00 76.31 90 LYS A C 1
ATOM 688 O O . LYS A 1 90 ? 2.335 -15.555 -1.456 1.00 76.31 90 LYS A O 1
ATOM 693 N N . ALA A 1 91 ? 1.379 -14.327 -3.066 1.00 68.69 91 ALA A N 1
ATOM 694 C CA . ALA A 1 91 ? 0.165 -14.067 -2.324 1.00 68.69 91 ALA A CA 1
ATOM 695 C C . ALA A 1 91 ? -1.038 -14.187 -3.257 1.00 68.69 91 ALA A C 1
ATOM 697 O O . ALA A 1 91 ? -1.105 -13.511 -4.280 1.00 68.69 91 ALA A O 1
ATOM 698 N N . THR A 1 92 ? -1.983 -15.056 -2.911 1.00 69.94 92 THR A N 1
ATOM 699 C CA . THR A 1 92 ? -3.181 -15.326 -3.710 1.00 69.94 92 THR A CA 1
ATOM 700 C C . THR A 1 92 ? -4.413 -14.985 -2.892 1.00 69.94 92 THR A C 1
ATOM 702 O O . THR A 1 92 ? -4.643 -15.571 -1.831 1.00 69.94 92 THR A O 1
ATOM 705 N N . THR A 1 93 ? -5.202 -14.024 -3.372 1.00 62.84 93 THR A N 1
ATOM 706 C CA . THR A 1 93 ? -6.467 -13.653 -2.736 1.00 62.84 93 THR A CA 1
ATOM 707 C C . THR A 1 93 ? -7.593 -14.570 -3.187 1.00 62.84 93 THR A C 1
ATOM 709 O O . THR A 1 93 ? -7.814 -14.707 -4.390 1.00 62.84 93 THR A O 1
ATOM 712 N N . PHE A 1 94 ? -8.338 -15.140 -2.242 1.00 62.09 94 PHE A N 1
ATOM 713 C CA . PHE A 1 94 ? -9.567 -15.884 -2.521 1.00 62.09 94 PHE A CA 1
ATOM 714 C C . PHE A 1 94 ? -10.722 -15.140 -1.864 1.00 62.09 94 PHE A C 1
ATOM 716 O O . PHE A 1 94 ? -10.812 -15.094 -0.640 1.00 62.09 94 PHE A O 1
ATOM 723 N N . GLN A 1 95 ? -11.593 -14.533 -2.664 1.00 46.62 95 GLN A N 1
ATOM 724 C CA . GLN A 1 95 ? -12.696 -13.748 -2.129 1.00 46.62 95 GLN A CA 1
ATOM 725 C C . GLN A 1 95 ? -13.999 -14.552 -2.141 1.00 46.62 95 GLN A C 1
ATOM 727 O O . GLN A 1 95 ? -14.825 -14.370 -3.028 1.00 46.62 95 GLN A O 1
ATOM 732 N N . ASP A 1 96 ? -14.199 -15.420 -1.145 1.00 38.22 96 ASP A N 1
ATOM 733 C CA . ASP A 1 96 ? -15.495 -16.098 -0.946 1.00 38.22 96 ASP A CA 1
ATOM 734 C C . ASP A 1 96 ? -16.332 -15.492 0.196 1.00 38.22 96 ASP A C 1
ATOM 736 O O . ASP A 1 96 ? -17.541 -15.729 0.270 1.00 38.22 96 ASP A O 1
ATOM 740 N N . THR A 1 97 ? -15.759 -14.645 1.060 1.00 39.66 97 THR A N 1
ATOM 741 C CA . THR A 1 97 ? -16.503 -14.022 2.167 1.00 39.66 97 THR A CA 1
ATOM 742 C C . THR A 1 97 ? -16.100 -12.568 2.422 1.00 39.66 97 THR A C 1
ATOM 744 O O . THR A 1 97 ? -14.911 -12.250 2.471 1.00 39.66 97 THR A O 1
ATOM 747 N N . PRO A 1 98 ? -17.074 -11.657 2.645 1.00 40.88 98 PRO A N 1
ATOM 748 C CA . PRO A 1 98 ? -16.788 -10.322 3.154 1.00 40.88 98 PRO A CA 1
ATOM 749 C C . PRO A 1 98 ? -16.025 -10.459 4.467 1.00 40.88 98 PRO A C 1
ATOM 751 O O . PRO A 1 98 ? -16.490 -11.157 5.372 1.00 40.88 98 PRO A O 1
ATOM 754 N N . GLN A 1 99 ? -14.868 -9.802 4.564 1.00 47.84 99 GLN A N 1
ATOM 755 C CA . GLN A 1 99 ? -14.069 -9.827 5.782 1.00 47.84 99 GLN A CA 1
ATOM 756 C C . GLN A 1 99 ? -14.957 -9.449 6.971 1.00 47.84 99 GLN A C 1
ATOM 758 O O . GLN A 1 99 ? -15.665 -8.433 6.902 1.00 47.84 99 GLN A O 1
ATOM 763 N N . PRO A 1 100 ? -14.937 -10.219 8.071 1.00 39.38 100 PRO A N 1
ATOM 764 C CA . PRO A 1 100 ? -15.401 -9.680 9.325 1.00 39.38 100 PRO A CA 1
ATOM 765 C C . PRO A 1 100 ? -14.582 -8.411 9.569 1.00 39.38 100 PRO A C 1
ATOM 767 O O . PRO A 1 100 ? -13.359 -8.454 9.699 1.00 39.38 100 PRO A O 1
ATOM 770 N N . ASN A 1 101 ? -15.266 -7.266 9.634 1.00 42.16 101 ASN A N 1
ATOM 771 C CA . ASN A 1 101 ? -14.819 -6.202 10.522 1.00 42.16 101 ASN A CA 1
ATOM 772 C C . ASN A 1 101 ? -14.467 -6.895 11.837 1.00 42.16 101 ASN A C 1
ATOM 774 O O . ASN A 1 101 ? -15.290 -7.684 12.271 1.00 42.16 101 ASN A O 1
ATOM 778 N N . HIS A 1 102 ? -13.285 -6.697 12.407 1.00 43.81 102 HIS A N 1
ATOM 779 C CA . HIS A 1 102 ? -13.060 -6.600 13.852 1.00 43.81 102 HIS A CA 1
ATOM 780 C C . HIS A 1 102 ? -11.567 -6.740 14.146 1.00 43.81 102 HIS A C 1
ATOM 782 O O . HIS A 1 102 ? -10.957 -7.781 13.954 1.00 43.81 102 HIS A O 1
ATOM 788 N N . TYR A 1 103 ? -11.022 -5.658 14.688 1.00 40.00 103 TYR A N 1
ATOM 789 C CA . TYR A 1 103 ? -9.718 -5.551 15.334 1.00 40.00 103 TYR A CA 1
ATOM 790 C C . TYR A 1 103 ? -9.646 -6.242 16.708 1.00 40.00 103 TYR A C 1
ATOM 792 O O . TYR A 1 103 ? -8.700 -6.016 17.456 1.00 40.00 103 TYR A O 1
ATOM 800 N N . ASP A 1 104 ? -10.613 -7.096 17.042 1.00 40.00 104 ASP A N 1
ATOM 801 C CA . ASP A 1 104 ? -10.682 -7.815 18.321 1.00 40.00 104 ASP A CA 1
ATOM 802 C C . ASP A 1 104 ? -9.835 -9.103 18.276 1.00 40.00 104 ASP A C 1
ATOM 804 O O . ASP A 1 104 ? -10.288 -10.207 18.577 1.00 40.00 104 ASP A O 1
ATOM 808 N N . TRP A 1 105 ? -8.591 -8.988 17.805 1.00 45.94 105 TRP A N 1
ATOM 809 C CA . TRP A 1 105 ? -7.697 -10.125 17.545 1.00 45.94 105 TRP A CA 1
ATOM 810 C C . TRP A 1 105 ? -6.611 -10.268 18.603 1.00 45.94 105 TRP A C 1
ATOM 812 O O . TRP A 1 105 ? -5.429 -10.436 18.298 1.00 45.94 105 TRP A O 1
ATOM 822 N N . ASP A 1 106 ? -7.036 -10.298 19.862 1.00 38.03 106 ASP A N 1
ATOM 823 C CA . ASP A 1 106 ? -6.200 -10.700 20.991 1.00 38.03 106 ASP A CA 1
ATOM 824 C C . ASP A 1 106 ? -6.040 -12.236 21.057 1.00 38.03 106 ASP A C 1
ATOM 826 O O . ASP A 1 106 ? -6.250 -12.888 22.077 1.00 38.03 106 ASP A O 1
ATOM 830 N N . PHE A 1 107 ? -5.677 -12.859 19.930 1.00 43.47 107 PHE A N 1
ATOM 831 C CA . PHE A 1 107 ? -5.158 -14.222 19.936 1.00 43.47 107 PHE A CA 1
ATOM 832 C C . PHE A 1 107 ? -3.654 -14.135 20.172 1.00 43.47 107 PHE A C 1
ATOM 834 O O . PHE A 1 107 ? -2.858 -14.137 19.231 1.00 43.47 107 PHE A O 1
ATOM 841 N N . GLU A 1 108 ? -3.244 -14.102 21.440 1.00 44.62 108 GLU A N 1
ATOM 842 C CA . GLU A 1 108 ? -1.832 -14.193 21.843 1.00 44.62 108 GLU A CA 1
ATOM 843 C C . GLU A 1 108 ? -1.077 -15.370 21.170 1.00 44.62 108 GLU A C 1
ATOM 845 O O . GLU A 1 108 ? 0.148 -15.338 21.082 1.00 44.62 108 GLU A O 1
ATOM 850 N N . GLY A 1 109 ? -1.784 -16.372 20.621 1.00 50.94 109 GLY A N 1
ATOM 851 C CA . GLY A 1 109 ? -1.222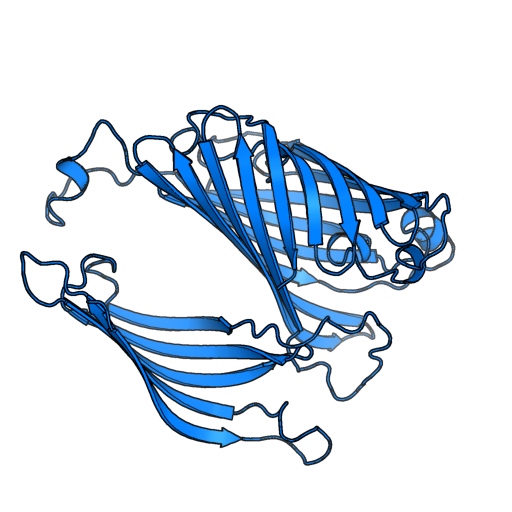 -17.526 19.903 1.00 50.94 109 GLY A CA 1
ATOM 852 C C . GLY A 1 109 ? -1.155 -17.468 18.362 1.00 50.94 109 GLY A C 1
ATOM 853 O O . GLY A 1 109 ? -0.592 -18.391 17.775 1.00 50.94 109 GLY A O 1
ATOM 854 N N . ALA A 1 110 ? -1.700 -16.442 17.692 1.00 55.44 110 ALA A N 1
ATOM 855 C CA . ALA A 1 110 ? -1.835 -16.397 16.219 1.00 55.44 110 ALA A CA 1
ATOM 856 C C . ALA A 1 110 ? -1.010 -15.291 15.524 1.00 55.44 110 ALA A C 1
ATOM 858 O O . ALA A 1 110 ? -1.127 -15.087 14.320 1.00 55.44 110 ALA A O 1
ATOM 859 N N . ARG A 1 111 ? -0.139 -14.591 16.261 1.00 64.31 111 ARG A N 1
ATOM 860 C CA . ARG A 1 111 ? 0.626 -13.418 15.778 1.00 64.31 111 ARG A CA 1
ATOM 861 C C . ARG A 1 111 ? 1.663 -13.717 14.679 1.00 64.31 111 ARG A C 1
ATOM 863 O O . ARG A 1 111 ? 2.198 -12.806 14.062 1.00 64.31 111 ARG A O 1
ATOM 870 N N . TRP A 1 112 ? 1.958 -14.990 14.430 1.00 64.19 112 TRP A N 1
ATOM 871 C CA . TRP A 1 112 ? 2.836 -15.427 13.339 1.00 64.19 112 TRP A CA 1
ATOM 872 C C . TRP A 1 112 ? 2.086 -15.667 12.019 1.00 64.19 112 TRP A C 1
ATOM 874 O O . TRP A 1 112 ? 2.733 -15.915 11.006 1.00 64.19 112 TRP A O 1
ATOM 884 N N . ILE A 1 113 ? 0.748 -15.621 12.020 1.00 70.50 113 ILE A N 1
ATOM 885 C CA . ILE A 1 113 ? -0.060 -15.815 10.815 1.00 70.50 113 ILE A CA 1
ATOM 886 C C . ILE A 1 113 ? -0.104 -14.488 10.039 1.00 70.50 113 ILE A C 1
ATOM 888 O O . ILE A 1 113 ? -0.505 -13.467 10.608 1.00 70.50 113 ILE A O 1
ATOM 892 N N . PRO A 1 114 ? 0.272 -14.475 8.749 1.00 72.88 114 PRO A N 1
ATOM 893 C CA . PRO A 1 114 ? 0.318 -13.259 7.961 1.00 72.88 114 PRO A CA 1
ATOM 894 C C . PRO A 1 114 ? -1.083 -12.692 7.761 1.00 72.88 114 PRO A C 1
ATOM 896 O O . PRO A 1 114 ? -2.086 -13.414 7.716 1.00 72.88 114 PRO A O 1
ATOM 899 N N . ARG A 1 115 ? -1.153 -11.374 7.589 1.00 74.75 115 ARG A N 1
ATOM 900 C CA . ARG A 1 115 ? -2.396 -10.667 7.270 1.00 74.75 115 ARG A CA 1
ATOM 901 C C . ARG A 1 115 ? -2.251 -9.982 5.936 1.00 74.75 115 ARG A C 1
ATOM 903 O O . ARG A 1 115 ? -1.223 -9.378 5.650 1.00 74.75 115 ARG A O 1
ATOM 910 N N . MET A 1 116 ? -3.302 -10.072 5.140 1.00 74.94 116 MET A N 1
ATOM 911 C CA . MET A 1 116 ? -3.243 -9.705 3.742 1.00 74.94 116 MET A CA 1
ATOM 912 C C . MET A 1 116 ? -4.492 -8.945 3.334 1.00 74.94 116 MET A C 1
ATOM 914 O O . MET A 1 116 ? -5.617 -9.365 3.623 1.00 74.94 116 MET A O 1
ATOM 918 N N . ARG A 1 117 ? -4.277 -7.828 2.648 1.00 76.38 117 ARG A N 1
ATOM 919 C CA . ARG A 1 117 ? -5.323 -7.018 2.035 1.00 76.38 117 ARG A CA 1
ATOM 920 C C . ARG A 1 117 ? -4.915 -6.734 0.606 1.00 76.38 117 ARG A C 1
ATOM 922 O O . ARG A 1 117 ? -3.786 -6.305 0.391 1.00 76.38 117 ARG A O 1
ATOM 929 N N . ALA A 1 118 ? -5.837 -6.891 -0.331 1.00 77.50 118 ALA A N 1
ATOM 930 C CA . ALA A 1 118 ? -5.649 -6.335 -1.655 1.00 77.50 118 ALA A CA 1
ATOM 931 C C . ALA A 1 118 ? -6.821 -5.436 -2.041 1.00 77.50 118 ALA A C 1
ATOM 933 O O . ALA A 1 118 ? -7.936 -5.569 -1.534 1.00 77.50 118 ALA A O 1
ATOM 934 N N . VAL A 1 119 ? -6.529 -4.477 -2.905 1.00 82.38 119 VAL A N 1
ATOM 935 C CA . VAL A 1 119 ? -7.503 -3.579 -3.508 1.00 82.38 119 VAL A CA 1
ATOM 936 C C . VAL A 1 119 ? -7.226 -3.562 -4.998 1.00 82.38 119 VAL A C 1
ATOM 938 O O . VAL A 1 119 ? -6.085 -3.381 -5.411 1.00 82.38 119 VAL A O 1
ATOM 941 N N . ASN A 1 120 ? -8.266 -3.750 -5.797 1.00 85.81 120 ASN A N 1
ATOM 942 C CA . ASN A 1 120 ? -8.213 -3.532 -7.233 1.00 85.81 120 ASN A CA 1
ATOM 943 C C . ASN A 1 120 ? -9.022 -2.279 -7.563 1.00 85.81 120 ASN A C 1
ATOM 945 O O . ASN A 1 120 ? -10.178 -2.164 -7.161 1.00 85.81 120 ASN A O 1
ATOM 949 N N . GLU A 1 121 ? -8.412 -1.344 -8.276 1.00 90.56 121 GLU A N 1
ATOM 950 C CA . GLU A 1 121 ? -9.034 -0.118 -8.735 1.00 90.56 121 GLU A CA 1
ATOM 951 C C . GLU A 1 121 ? -9.093 -0.084 -10.258 1.00 90.56 121 GLU A C 1
ATOM 953 O O . GLU A 1 121 ? -8.079 -0.209 -10.946 1.00 90.56 121 GLU A O 1
ATOM 958 N N . LEU A 1 122 ? -10.292 0.170 -10.775 1.00 90.50 122 LEU A N 1
ATOM 959 C CA . LEU A 1 122 ? -10.537 0.422 -12.186 1.00 90.50 122 LEU A CA 1
ATOM 960 C C . LEU A 1 122 ? -10.925 1.886 -12.359 1.00 90.50 122 LEU A C 1
ATOM 962 O O . LEU A 1 122 ? -11.913 2.352 -11.787 1.00 90.50 122 LEU A O 1
ATOM 966 N N . CYS A 1 123 ? -10.150 2.602 -13.162 1.00 90.50 123 CYS A N 1
ATOM 967 C CA . CYS A 1 123 ? -10.222 4.047 -13.305 1.00 90.50 123 CYS A CA 1
ATOM 968 C C . CYS A 1 123 ? -10.362 4.443 -14.775 1.00 90.50 123 CYS A C 1
ATOM 970 O O . CYS A 1 123 ? -9.653 3.934 -15.643 1.00 90.50 123 CYS A O 1
ATOM 972 N N . GLY A 1 124 ? -11.239 5.407 -15.047 1.00 88.69 124 GLY A N 1
ATOM 973 C CA . GLY A 1 124 ? -11.366 6.070 -16.341 1.00 88.69 124 GLY A CA 1
ATOM 974 C C . GLY A 1 124 ? -11.025 7.554 -16.236 1.00 88.69 124 GLY A C 1
ATOM 975 O O . GLY A 1 124 ? -11.399 8.225 -15.272 1.00 88.69 124 GLY A O 1
ATOM 976 N N . SER A 1 125 ? -10.330 8.077 -17.240 1.00 85.31 125 SER A N 1
ATOM 977 C CA . SER A 1 125 ? -10.155 9.510 -17.481 1.00 85.31 125 SER A CA 1
ATOM 978 C C . SER A 1 125 ? -10.591 9.845 -18.910 1.00 85.31 125 SER A C 1
ATOM 980 O O . SER A 1 125 ? -10.883 8.961 -19.714 1.00 85.31 125 SER A O 1
ATOM 982 N N . PHE A 1 126 ? -10.636 11.131 -19.263 1.00 79.19 126 PHE A N 1
ATOM 983 C CA . PHE A 1 126 ? -11.003 11.572 -20.621 1.00 79.19 126 PHE A CA 1
ATOM 984 C C . PHE A 1 126 ? -10.094 11.036 -21.729 1.00 79.19 126 PHE A C 1
ATOM 986 O O . PHE A 1 126 ? -10.392 11.156 -22.915 1.00 79.19 126 PHE A O 1
ATOM 993 N N . ASP A 1 127 ? -8.944 10.522 -21.342 1.00 69.81 127 ASP A N 1
ATOM 994 C CA . ASP A 1 127 ? -7.795 10.396 -22.197 1.00 69.81 127 ASP A CA 1
ATOM 995 C C . ASP A 1 127 ? -7.051 9.069 -21.935 1.00 69.81 127 ASP A C 1
ATOM 997 O O . ASP A 1 127 ? -6.020 8.789 -22.549 1.00 69.81 127 ASP A O 1
ATOM 1001 N N . GLY A 1 128 ? -7.569 8.212 -21.053 1.00 78.25 128 GLY A N 1
ATOM 1002 C CA . GLY A 1 128 ? -7.031 6.883 -20.786 1.00 78.25 128 GLY A CA 1
ATOM 1003 C C . GLY A 1 128 ? -7.809 6.138 -19.708 1.00 78.25 128 GLY A C 1
ATOM 1004 O O . GLY A 1 128 ? -8.831 6.603 -19.203 1.00 78.25 128 GLY A O 1
ATOM 1005 N N . SER A 1 129 ? -7.304 4.965 -19.355 1.00 84.56 129 SER A N 1
ATOM 1006 C CA . SER A 1 129 ? -7.784 4.211 -18.200 1.00 84.56 129 SER A CA 1
ATOM 1007 C C . SER A 1 129 ? -6.611 3.634 -17.422 1.00 84.56 129 SER A C 1
ATOM 1009 O O . SER A 1 129 ? -5.515 3.471 -17.958 1.00 84.56 129 SER A O 1
ATOM 1011 N N . LEU A 1 130 ? -6.847 3.375 -16.144 1.00 85.50 130 LEU A N 1
ATOM 1012 C CA . LEU A 1 130 ? -5.869 2.836 -15.215 1.00 85.50 130 LEU A CA 1
ATOM 1013 C C . LEU A 1 130 ? -6.497 1.629 -14.522 1.00 85.50 130 LEU A C 1
ATOM 1015 O O . LEU A 1 130 ? -7.607 1.719 -14.001 1.00 85.50 130 LEU A O 1
ATOM 1019 N N . ASN A 1 131 ? -5.766 0.525 -14.498 1.0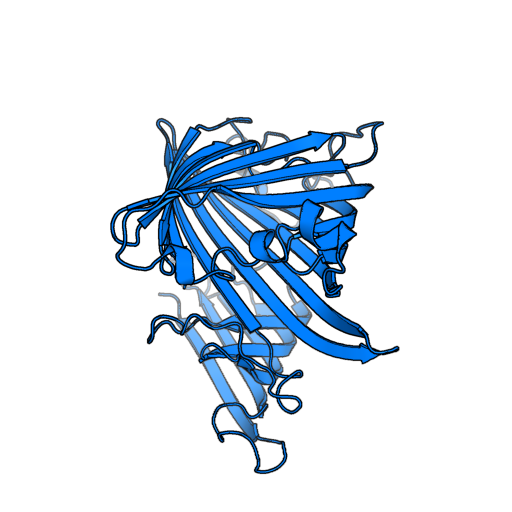0 88.25 131 ASN A N 1
ATOM 1020 C CA . ASN A 1 131 ? -5.995 -0.564 -13.564 1.00 88.25 131 ASN A CA 1
ATOM 1021 C C . ASN A 1 131 ? -4.863 -0.559 -12.545 1.00 88.25 131 ASN A C 1
ATOM 1023 O O . ASN A 1 131 ? -3.688 -0.611 -12.917 1.00 88.25 131 ASN A O 1
ATOM 1027 N N . LYS A 1 132 ? -5.215 -0.456 -11.270 1.00 87.69 132 LYS A N 1
ATOM 1028 C CA . LYS A 1 132 ? -4.268 -0.487 -10.162 1.00 87.69 132 LYS A CA 1
ATOM 1029 C C . LYS A 1 132 ? -4.612 -1.658 -9.253 1.00 87.69 132 LYS A C 1
ATOM 1031 O O . LYS A 1 132 ? -5.746 -1.796 -8.814 1.00 87.69 132 LYS A O 1
ATOM 1036 N N . ILE A 1 133 ? -3.608 -2.450 -8.904 1.00 87.12 133 ILE A N 1
ATOM 1037 C CA . ILE A 1 133 ? -3.703 -3.465 -7.859 1.00 87.12 133 ILE A CA 1
ATOM 1038 C C . ILE A 1 133 ? -2.769 -3.045 -6.736 1.00 87.12 133 ILE A C 1
ATOM 1040 O O . ILE A 1 133 ? -1.575 -2.864 -6.948 1.00 87.12 133 ILE A O 1
ATOM 1044 N N . GLU A 1 134 ? -3.316 -2.888 -5.542 1.00 85.50 134 GLU A N 1
ATOM 1045 C CA . GLU A 1 134 ? -2.563 -2.660 -4.318 1.00 85.50 134 GLU A CA 1
ATOM 1046 C C . GLU A 1 134 ? -2.661 -3.896 -3.436 1.00 85.50 134 GLU A C 1
ATOM 1048 O O . GLU A 1 134 ? -3.720 -4.505 -3.298 1.00 85.50 134 GLU A O 1
ATOM 1053 N N . PHE A 1 135 ? -1.553 -4.240 -2.810 1.00 83.12 135 PHE A N 1
ATOM 1054 C CA . PHE A 1 135 ? -1.401 -5.356 -1.911 1.00 83.12 135 PHE A CA 1
ATOM 1055 C C . PHE A 1 135 ? -0.674 -4.881 -0.661 1.00 83.12 135 PHE A C 1
ATOM 1057 O O . PHE A 1 135 ? 0.361 -4.227 -0.739 1.00 83.12 135 PHE A O 1
ATOM 1064 N N . ARG A 1 136 ? -1.197 -5.245 0.504 1.00 84.44 136 ARG A N 1
ATOM 1065 C CA . ARG A 1 136 ? -0.518 -5.093 1.785 1.00 84.44 136 ARG A CA 1
ATOM 1066 C C . ARG A 1 136 ? -0.412 -6.445 2.450 1.00 84.44 136 ARG A C 1
ATOM 1068 O O . ARG A 1 136 ? -1.415 -7.147 2.601 1.00 84.44 136 ARG A O 1
ATOM 1075 N N . LEU A 1 137 ? 0.786 -6.734 2.931 1.00 81.81 137 LEU A N 1
ATOM 1076 C CA . LEU A 1 137 ? 1.089 -7.890 3.749 1.00 81.81 137 LEU A CA 1
ATOM 1077 C C . LEU A 1 137 ? 1.732 -7.455 5.052 1.00 81.81 137 LEU A C 1
ATOM 1079 O O . LEU A 1 137 ? 2.800 -6.854 5.043 1.00 81.81 137 LEU A O 1
ATOM 1083 N N . ASP A 1 138 ? 1.144 -7.879 6.160 1.00 82.81 138 ASP A N 1
ATOM 1084 C CA . ASP A 1 138 ? 1.820 -7.944 7.447 1.00 82.81 138 ASP A CA 1
ATOM 1085 C C . ASP A 1 138 ? 2.315 -9.381 7.621 1.00 82.81 138 ASP A C 1
ATOM 1087 O O . ASP A 1 138 ? 1.515 -10.284 7.859 1.00 82.81 138 ASP A O 1
ATOM 1091 N N . ALA A 1 139 ? 3.611 -9.604 7.414 1.00 75.75 139 ALA A N 1
ATOM 1092 C CA . ALA A 1 139 ? 4.172 -10.941 7.240 1.00 75.75 139 ALA A CA 1
ATOM 1093 C C . ALA A 1 139 ? 4.451 -11.638 8.575 1.00 75.75 139 ALA A C 1
ATOM 1095 O O . ALA A 1 139 ? 4.104 -12.801 8.754 1.00 75.75 139 ALA A O 1
ATOM 1096 N N . PHE A 1 140 ? 5.088 -10.923 9.505 1.00 78.56 140 PHE A N 1
ATOM 1097 C CA . PHE A 1 140 ? 5.563 -11.486 10.767 1.00 78.56 140 PHE A CA 1
ATOM 1098 C C . PHE A 1 140 ? 5.419 -10.478 11.893 1.00 78.56 140 PHE A C 1
ATOM 1100 O O . PHE A 1 140 ? 5.833 -9.326 11.739 1.00 78.56 140 PHE A O 1
ATOM 1107 N N . GLU A 1 141 ? 4.918 -10.933 13.040 1.00 81.62 141 GLU A N 1
ATOM 1108 C CA . GLU A 1 141 ? 4.902 -10.141 14.263 1.00 81.62 141 GLU A CA 1
ATOM 1109 C C . GLU A 1 141 ? 5.694 -10.805 15.381 1.00 81.62 141 GLU A C 1
ATOM 1111 O O . GLU A 1 141 ? 5.648 -12.021 15.577 1.00 81.62 141 GLU A O 1
ATOM 1116 N N . TRP A 1 142 ? 6.400 -9.991 16.157 1.00 83.12 142 TRP A N 1
ATOM 1117 C CA . TRP A 1 142 ? 7.081 -10.448 17.360 1.00 83.12 142 TRP A CA 1
ATOM 1118 C C . TRP A 1 142 ? 6.995 -9.398 18.462 1.00 83.12 142 TRP A C 1
ATOM 1120 O O . TRP A 1 142 ? 6.812 -8.210 18.205 1.00 83.12 142 TRP A O 1
ATOM 1130 N N . LYS A 1 143 ? 7.113 -9.836 19.718 1.00 83.12 143 LYS A N 1
ATOM 1131 C CA . LYS A 1 143 ? 7.095 -8.947 20.884 1.00 83.12 143 LYS A CA 1
ATOM 1132 C C . LYS A 1 143 ? 8.520 -8.751 21.400 1.00 83.12 143 LYS A C 1
ATOM 1134 O O . LYS A 1 143 ? 9.240 -9.719 21.638 1.00 83.12 143 LYS A O 1
ATOM 1139 N N . THR A 1 144 ? 8.951 -7.509 21.586 1.00 85.12 144 THR A N 1
ATOM 1140 C CA . THR A 1 144 ? 10.235 -7.168 22.224 1.00 85.12 144 THR A CA 1
ATOM 1141 C C . THR A 1 144 ? 10.062 -5.881 23.021 1.00 85.12 144 THR A C 1
ATOM 1143 O O . THR A 1 144 ? 9.480 -4.932 22.512 1.00 85.12 144 THR A O 1
ATOM 1146 N N . PHE A 1 145 ? 10.549 -5.846 24.267 1.00 87.56 145 PHE A N 1
ATOM 1147 C CA . PHE A 1 145 ? 10.382 -4.705 25.189 1.00 87.56 145 PHE A CA 1
ATOM 1148 C C . PHE A 1 145 ? 8.919 -4.265 25.361 1.00 87.56 145 PHE A C 1
ATOM 1150 O O . PHE A 1 145 ? 8.599 -3.088 25.266 1.00 87.56 145 PHE A O 1
ATOM 1157 N N . ASP A 1 146 ? 8.023 -5.234 25.539 1.00 82.69 146 ASP A N 1
ATOM 1158 C CA . ASP A 1 146 ? 6.569 -5.037 25.602 1.00 82.69 146 ASP A CA 1
ATOM 1159 C C . ASP A 1 146 ? 5.888 -4.441 24.367 1.00 82.69 146 ASP A C 1
ATOM 1161 O O . ASP A 1 146 ? 4.670 -4.297 24.337 1.00 82.69 146 ASP A O 1
ATOM 1165 N N . GLN A 1 147 ? 6.649 -4.251 23.295 1.00 83.38 147 GLN A N 1
ATOM 1166 C CA . GLN A 1 147 ? 6.198 -3.645 22.062 1.00 83.38 147 GLN A CA 1
ATOM 1167 C C . GLN A 1 147 ? 6.051 -4.707 20.962 1.00 83.38 147 GLN A C 1
ATOM 1169 O O . GLN A 1 147 ? 6.919 -5.571 20.800 1.00 83.38 147 GLN A O 1
ATOM 1174 N N . ILE A 1 148 ? 4.946 -4.664 20.210 1.00 85.06 148 ILE A N 1
ATOM 1175 C CA . ILE A 1 148 ? 4.725 -5.558 19.061 1.00 85.06 148 ILE A CA 1
ATOM 1176 C C . ILE A 1 148 ? 5.346 -4.935 17.820 1.00 85.06 148 ILE A C 1
ATOM 1178 O O . ILE A 1 148 ? 4.974 -3.834 17.426 1.00 85.06 148 ILE A O 1
ATOM 1182 N N . TRP A 1 149 ? 6.261 -5.648 17.189 1.00 87.88 149 TRP A N 1
ATOM 1183 C CA . TRP A 1 149 ? 6.902 -5.266 15.941 1.00 87.88 149 TRP A CA 1
ATOM 1184 C C . TRP A 1 149 ? 6.336 -6.095 14.797 1.00 87.88 149 TRP A C 1
ATOM 1186 O O . TRP A 1 149 ? 6.169 -7.302 14.952 1.00 87.88 149 TRP A O 1
ATOM 1196 N N . THR A 1 150 ? 6.068 -5.455 13.661 1.00 88.25 150 THR A N 1
ATOM 1197 C CA . THR A 1 150 ? 5.488 -6.087 12.471 1.00 88.25 150 THR A CA 1
ATOM 1198 C C . THR A 1 150 ? 6.370 -5.815 11.258 1.00 88.25 150 THR A C 1
ATOM 1200 O O . THR A 1 150 ? 6.535 -4.654 10.871 1.00 88.25 150 THR A O 1
ATOM 1203 N N . VAL A 1 151 ? 6.892 -6.870 10.624 1.00 90.19 151 VAL A N 1
ATOM 1204 C CA . VAL A 1 151 ? 7.435 -6.767 9.260 1.00 90.19 151 VAL A CA 1
ATOM 1205 C C . VAL A 1 151 ? 6.264 -6.700 8.296 1.00 90.19 151 VAL A C 1
ATOM 1207 O O . VAL A 1 151 ? 5.380 -7.559 8.339 1.00 90.19 151 VAL A O 1
ATOM 1210 N N . TYR A 1 152 ? 6.264 -5.706 7.418 1.00 88.88 152 TYR A N 1
ATOM 1211 C CA . TYR A 1 152 ? 5.250 -5.570 6.383 1.00 88.88 152 TYR A CA 1
ATOM 1212 C C . TYR A 1 152 ? 5.875 -5.294 5.020 1.00 88.88 152 TYR A C 1
ATOM 1214 O O . TYR A 1 152 ? 7.040 -4.912 4.918 1.00 88.88 152 TYR A O 1
ATOM 1222 N N . THR A 1 153 ? 5.090 -5.491 3.970 1.00 89.31 153 THR A N 1
ATOM 1223 C CA . THR A 1 153 ? 5.390 -4.966 2.643 1.00 89.31 153 THR A CA 1
ATOM 1224 C C . THR A 1 153 ? 4.109 -4.473 1.998 1.00 89.31 153 THR A C 1
ATOM 1226 O O . THR A 1 153 ? 3.073 -5.142 2.065 1.00 89.31 153 THR A O 1
ATOM 1229 N N . ASP A 1 154 ? 4.196 -3.304 1.378 1.00 89.06 154 ASP A N 1
ATOM 1230 C CA . ASP A 1 154 ? 3.172 -2.819 0.465 1.00 89.06 154 ASP A CA 1
ATOM 1231 C C . ASP A 1 154 ? 3.665 -2.996 -0.963 1.00 89.06 154 ASP A C 1
ATOM 1233 O O . ASP A 1 154 ? 4.824 -2.723 -1.265 1.00 89.06 154 ASP A O 1
ATOM 1237 N N . TYR A 1 155 ? 2.792 -3.456 -1.840 1.00 87.88 155 TYR A N 1
ATOM 1238 C CA . TYR A 1 155 ? 3.052 -3.577 -3.259 1.00 87.88 155 TYR A CA 1
ATOM 1239 C C . TYR A 1 155 ? 1.929 -2.896 -4.023 1.00 87.88 155 TYR A C 1
ATOM 1241 O O . TYR A 1 155 ? 0.755 -3.062 -3.707 1.00 87.88 155 TYR A O 1
ATOM 1249 N N . GLU A 1 156 ? 2.284 -2.143 -5.047 1.00 88.69 156 GLU A N 1
ATOM 1250 C CA . GLU A 1 156 ? 1.332 -1.555 -5.971 1.00 88.69 156 GLU A CA 1
ATOM 1251 C C . GLU A 1 156 ? 1.783 -1.877 -7.385 1.00 88.69 156 GLU A C 1
ATOM 1253 O O . GLU A 1 156 ? 2.945 -1.671 -7.718 1.00 88.69 156 GLU A O 1
ATOM 1258 N N . HIS A 1 157 ? 0.862 -2.326 -8.227 1.00 85.50 157 HIS A N 1
ATOM 1259 C CA . HIS A 1 157 ? 1.053 -2.436 -9.662 1.00 85.50 157 HIS A CA 1
ATOM 1260 C C . HIS A 1 157 ? 0.017 -1.586 -10.380 1.00 85.50 157 HIS A C 1
ATOM 1262 O O . HIS A 1 157 ? -1.151 -1.545 -9.994 1.00 85.50 157 HIS A O 1
ATOM 1268 N N . ARG A 1 158 ? 0.437 -0.921 -11.449 1.00 84.75 158 ARG A N 1
ATOM 1269 C CA . ARG A 1 158 ? -0.392 -0.024 -12.243 1.00 84.75 158 ARG A CA 1
ATOM 1270 C C . ARG A 1 158 ? -0.209 -0.359 -13.706 1.00 84.75 158 ARG A C 1
ATOM 1272 O O . ARG A 1 158 ? 0.916 -0.391 -14.193 1.00 84.75 158 ARG A O 1
ATOM 1279 N N . GLN A 1 159 ? -1.316 -0.532 -14.404 1.00 82.12 159 GLN A N 1
ATOM 1280 C CA . GLN A 1 159 ? -1.369 -0.654 -15.850 1.00 82.12 159 GLN A CA 1
ATOM 1281 C C . GLN A 1 159 ? -2.165 0.523 -16.400 1.00 82.12 159 GLN A C 1
ATOM 1283 O O . GLN A 1 159 ? -3.349 0.683 -16.104 1.00 82.12 159 GLN A O 1
ATOM 1288 N N . ASN A 1 160 ? -1.497 1.370 -17.177 1.00 77.75 160 ASN A N 1
ATOM 1289 C CA . ASN A 1 160 ? -2.123 2.493 -17.856 1.00 77.75 160 ASN A CA 1
ATOM 1290 C C . ASN A 1 160 ? -2.412 2.094 -19.301 1.00 77.75 160 ASN A C 1
ATOM 1292 O O . ASN A 1 160 ? -1.485 1.874 -20.082 1.00 77.75 160 ASN A O 1
ATOM 1296 N N . TRP A 1 161 ? -3.691 2.072 -19.665 1.00 73.12 161 TRP A N 1
ATOM 1297 C CA . TRP A 1 161 ? -4.118 1.908 -21.046 1.00 73.12 161 TRP A CA 1
ATOM 1298 C C . TRP A 1 161 ? -4.276 3.276 -21.686 1.00 73.12 161 TRP A C 1
ATOM 1300 O O . TRP A 1 161 ? -5.252 4.006 -21.463 1.00 73.12 161 TRP A O 1
ATOM 1310 N N . LEU A 1 162 ? -3.288 3.619 -22.501 1.00 66.50 162 LEU A N 1
ATOM 1311 C CA . LEU A 1 162 ? -3.378 4.713 -23.455 1.00 66.50 162 LEU A CA 1
ATOM 1312 C C . LEU A 1 162 ? -3.717 4.118 -24.822 1.00 66.50 162 LEU A C 1
ATOM 1314 O O . LEU A 1 162 ? -3.411 2.962 -25.088 1.00 66.50 162 LEU A O 1
ATOM 1318 N N . SER A 1 163 ? -4.315 4.913 -25.711 1.00 55.09 163 SER A N 1
ATOM 1319 C CA . SER A 1 163 ? -4.854 4.491 -27.018 1.00 55.09 163 SER A CA 1
ATOM 1320 C C . SER A 1 163 ? -3.937 3.642 -27.914 1.00 55.09 163 SER A C 1
ATOM 1322 O O . SER A 1 163 ? -4.426 3.119 -28.907 1.00 55.09 163 SER A O 1
ATOM 1324 N N . ASN A 1 164 ? -2.638 3.530 -27.612 1.00 50.12 164 ASN A N 1
ATOM 1325 C CA . ASN A 1 164 ? -1.658 2.846 -28.450 1.00 50.12 164 ASN A CA 1
ATOM 1326 C C . ASN A 1 164 ? -0.669 1.913 -27.703 1.00 50.12 164 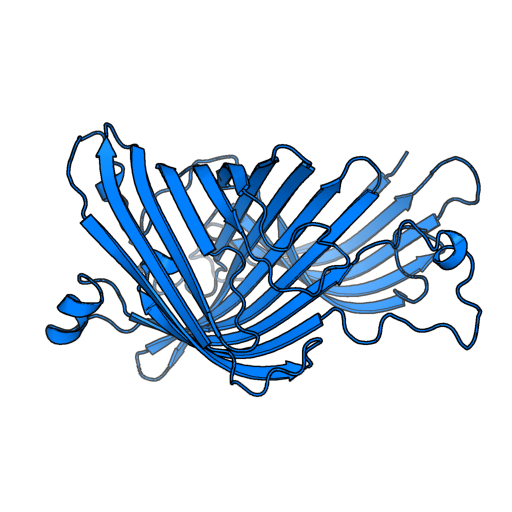ASN A C 1
ATOM 1328 O O . ASN A 1 164 ? 0.099 1.262 -28.403 1.00 50.12 164 ASN A O 1
ATOM 1332 N N . PHE A 1 165 ? -0.629 1.847 -26.355 1.00 55.69 165 PHE A N 1
ATOM 1333 C CA . PHE A 1 165 ? 0.392 1.065 -25.612 1.00 55.69 165 PHE A CA 1
ATOM 1334 C C . PHE A 1 165 ? -0.060 0.615 -24.210 1.00 55.69 165 PHE A C 1
ATOM 1336 O O . PHE A 1 165 ? -0.776 1.355 -23.530 1.00 55.69 165 PHE A O 1
ATOM 1343 N N . ASP A 1 166 ? 0.444 -0.550 -23.779 1.00 60.53 166 ASP A N 1
ATOM 1344 C CA . ASP A 1 166 ? 0.397 -1.058 -22.402 1.00 60.53 166 ASP A CA 1
ATOM 1345 C C . ASP A 1 166 ? 1.630 -0.585 -21.627 1.00 60.53 166 ASP A C 1
ATOM 1347 O O . ASP A 1 166 ? 2.759 -0.981 -21.910 1.00 60.53 166 ASP A O 1
ATOM 1351 N N . ASN A 1 167 ? 1.405 0.293 -20.656 1.00 70.44 167 ASN A N 1
ATOM 1352 C CA . ASN A 1 167 ? 2.452 0.923 -19.865 1.00 70.44 167 ASN A CA 1
ATOM 1353 C C . ASN A 1 167 ? 2.283 0.510 -18.402 1.00 70.44 167 ASN A C 1
ATOM 1355 O O . ASN A 1 167 ? 1.235 0.793 -17.810 1.00 70.44 167 ASN A O 1
ATOM 1359 N N . THR A 1 168 ? 3.297 -0.125 -17.811 1.00 76.56 168 THR A N 1
ATOM 1360 C CA . THR A 1 168 ? 3.229 -0.601 -16.425 1.00 76.56 168 THR A CA 1
ATOM 1361 C C . THR A 1 168 ? 4.189 0.137 -15.503 1.00 76.56 168 THR A C 1
ATOM 1363 O O . THR A 1 168 ? 5.272 0.582 -15.886 1.00 76.56 168 THR A O 1
ATOM 1366 N N . SER A 1 169 ? 3.776 0.288 -14.253 1.00 79.44 169 SER A N 1
ATOM 1367 C CA . SER A 1 169 ? 4.643 0.727 -13.166 1.00 79.44 169 SER A CA 1
ATOM 1368 C C . SER A 1 169 ? 4.304 -0.013 -11.897 1.00 79.44 169 SER A C 1
ATOM 1370 O O . SER A 1 169 ? 3.177 -0.478 -11.723 1.00 79.44 169 SER A O 1
ATOM 1372 N N . TYR A 1 170 ? 5.259 -0.064 -10.983 1.00 84.12 170 TYR A N 1
ATOM 1373 C CA . TYR A 1 170 ? 5.025 -0.654 -9.681 1.00 84.12 170 TYR A CA 1
ATOM 1374 C C . TYR A 1 170 ? 5.739 0.108 -8.571 1.00 84.12 170 TYR A C 1
ATOM 1376 O O . TYR A 1 170 ? 6.701 0.845 -8.809 1.00 84.12 170 TYR A O 1
ATOM 1384 N N . SER A 1 171 ? 5.276 -0.103 -7.344 1.00 87.31 171 SER A N 1
ATOM 1385 C CA . SER A 1 171 ? 6.011 0.248 -6.136 1.00 87.31 171 SER A CA 1
ATOM 1386 C C . SER A 1 171 ? 6.055 -0.919 -5.157 1.00 87.31 171 SER A C 1
ATOM 1388 O O . SER A 1 171 ? 5.144 -1.744 -5.119 1.00 87.31 171 SER A O 1
ATOM 1390 N N . VAL A 1 172 ? 7.142 -1.007 -4.394 1.00 89.44 172 VAL A N 1
ATOM 1391 C CA . VAL A 1 172 ? 7.346 -1.995 -3.335 1.00 89.44 172 VAL A CA 1
ATOM 1392 C C . VAL A 1 172 ? 7.913 -1.282 -2.118 1.00 89.44 172 VAL A C 1
ATOM 1394 O O . VAL A 1 172 ? 8.950 -0.624 -2.216 1.00 89.44 172 VAL A O 1
ATOM 1397 N N . ASN A 1 173 ? 7.249 -1.437 -0.976 1.00 91.44 173 ASN A N 1
ATOM 1398 C CA . ASN A 1 173 ? 7.592 -0.761 0.267 1.00 91.44 173 ASN A CA 1
ATOM 1399 C C . ASN A 1 173 ? 7.744 -1.765 1.422 1.00 91.44 173 ASN A C 1
ATOM 1401 O O . ASN A 1 173 ? 6.842 -1.871 2.260 1.00 91.44 173 ASN A O 1
ATOM 1405 N N . PRO A 1 174 ? 8.836 -2.553 1.481 1.00 92.06 174 PRO A N 1
ATOM 1406 C CA . PRO A 1 174 ? 9.124 -3.368 2.650 1.00 92.06 174 PRO A CA 1
ATOM 1407 C C . PRO A 1 174 ? 9.490 -2.483 3.845 1.00 92.06 174 PRO A C 1
ATOM 1409 O O . PRO A 1 174 ? 10.290 -1.547 3.740 1.00 92.06 174 PRO A O 1
ATOM 1412 N N . GLY A 1 175 ? 8.950 -2.816 5.012 1.00 94.44 175 GLY A N 1
ATOM 1413 C CA . GLY A 1 175 ? 9.144 -2.018 6.208 1.00 94.44 175 GLY A CA 1
ATOM 1414 C C . GLY A 1 175 ? 8.950 -2.768 7.514 1.00 94.44 175 GLY A C 1
ATOM 1415 O O . GLY A 1 175 ? 8.613 -3.952 7.578 1.00 94.44 175 GLY A O 1
ATOM 1416 N N . LEU A 1 176 ? 9.193 -2.023 8.583 1.00 94.62 176 LEU A N 1
ATOM 1417 C CA . LEU A 1 176 ? 9.025 -2.428 9.964 1.00 94.62 176 LEU A CA 1
ATOM 1418 C C . LEU A 1 176 ? 8.197 -1.364 10.679 1.00 94.62 176 LEU A C 1
ATOM 1420 O O . LEU A 1 176 ? 8.544 -0.184 10.657 1.00 94.62 176 LEU A O 1
ATOM 1424 N N . LYS A 1 177 ? 7.114 -1.779 11.332 1.00 93.56 177 LYS A N 1
ATOM 1425 C CA . LYS A 1 177 ? 6.235 -0.891 12.101 1.00 93.56 177 LYS A CA 1
ATOM 1426 C C . LYS A 1 177 ? 5.963 -1.430 13.493 1.00 93.56 177 LYS A C 1
ATOM 1428 O O . LYS A 1 177 ? 6.190 -2.605 13.781 1.00 93.56 177 LYS A O 1
ATOM 1433 N N . THR A 1 178 ? 5.444 -0.559 14.343 1.00 92.38 178 THR A N 1
ATOM 1434 C CA . THR A 1 178 ? 4.943 -0.928 15.663 1.00 92.38 178 THR A CA 1
ATOM 1435 C C . THR A 1 178 ? 3.732 -0.075 16.058 1.00 92.38 178 THR A C 1
ATOM 1437 O O . THR A 1 178 ? 3.390 0.857 15.339 1.00 92.38 178 THR A O 1
ATOM 1440 N N . TYR A 1 179 ? 3.054 -0.401 17.163 1.00 89.12 179 TYR A N 1
ATOM 1441 C CA . TYR A 1 179 ? 1.800 0.224 17.596 1.00 89.12 179 TYR A CA 1
ATOM 1442 C C . TYR A 1 179 ? 1.925 0.797 19.004 1.00 89.12 179 TYR A C 1
ATOM 1444 O O . TYR A 1 179 ? 2.020 0.055 19.977 1.00 89.12 179 TYR A O 1
ATOM 1452 N N . ILE A 1 180 ? 1.903 2.116 19.128 1.00 90.06 180 ILE A N 1
ATOM 1453 C CA . ILE A 1 180 ? 1.932 2.799 20.418 1.00 90.06 180 ILE A CA 1
ATOM 1454 C C . ILE A 1 180 ? 0.492 3.100 20.826 1.00 90.06 180 ILE A C 1
ATOM 1456 O O . ILE A 1 180 ? -0.227 3.810 20.115 1.00 90.06 180 ILE A O 1
ATOM 1460 N N . GLU A 1 181 ? 0.078 2.555 21.968 1.00 88.56 181 GLU A N 1
ATOM 1461 C CA . GLU A 1 181 ? -1.215 2.865 22.574 1.00 88.56 181 GLU A CA 1
ATOM 1462 C C . GLU A 1 181 ? -1.311 4.360 22.914 1.00 88.56 181 GLU A C 1
ATOM 1464 O O . GLU A 1 181 ? -0.352 4.954 23.427 1.00 88.56 181 GLU A O 1
ATOM 1469 N N . PRO A 1 182 ? -2.457 5.002 22.637 1.00 88.81 182 PRO A N 1
ATOM 1470 C CA . PRO A 1 182 ? -2.630 6.404 22.955 1.00 88.81 182 PRO A CA 1
ATOM 1471 C C . PRO A 1 182 ? -2.785 6.589 24.469 1.00 88.81 182 PRO A C 1
ATOM 1473 O O . PRO A 1 182 ? -3.725 6.100 25.087 1.00 88.81 182 PRO A O 1
ATOM 1476 N N . ASN A 1 183 ? -1.884 7.361 25.068 1.00 91.38 183 ASN A N 1
ATOM 1477 C CA . ASN A 1 183 ? -2.133 7.992 26.365 1.00 91.38 183 ASN A CA 1
ATOM 1478 C C . ASN A 1 183 ? -3.002 9.254 26.188 1.00 91.38 183 ASN A C 1
ATOM 1480 O O . ASN A 1 183 ? -3.362 9.614 25.068 1.00 91.38 183 ASN A O 1
ATOM 1484 N N . GLU A 1 184 ? -3.306 9.961 27.280 1.00 92.25 184 GLU A N 1
ATOM 1485 C CA . GLU A 1 184 ? -4.185 11.143 27.256 1.00 92.25 184 GLU A CA 1
ATOM 1486 C C . GLU A 1 184 ? -3.784 12.199 26.212 1.00 92.25 184 GLU A C 1
ATOM 1488 O O . GLU A 1 184 ? -4.650 12.765 25.549 1.00 92.25 184 GLU A O 1
ATOM 1493 N N . TRP A 1 185 ? -2.483 12.455 26.023 1.00 89.00 185 TRP A N 1
ATOM 1494 C CA . TRP A 1 185 ? -2.026 13.456 25.055 1.00 89.00 185 TRP A CA 1
ATOM 1495 C C . TRP A 1 185 ? -2.027 12.923 23.619 1.00 89.00 185 TRP A C 1
ATOM 1497 O O . TRP A 1 185 ? -2.406 13.647 22.699 1.00 89.00 185 TRP A O 1
ATOM 1507 N N . LEU A 1 186 ? -1.639 11.660 23.415 1.00 91.19 186 LEU A N 1
ATOM 1508 C CA . LEU A 1 186 ? -1.674 11.015 22.101 1.00 91.19 186 LEU A CA 1
ATOM 1509 C C . LEU A 1 186 ? -3.102 10.865 21.597 1.00 91.19 186 LEU A C 1
ATOM 1511 O O . LEU A 1 186 ? -3.337 11.075 20.413 1.00 91.19 186 LEU A O 1
ATOM 1515 N N . ALA A 1 187 ? -4.048 10.571 22.488 1.00 90.06 187 ALA A N 1
ATOM 1516 C CA . ALA A 1 187 ? -5.452 10.403 22.146 1.00 90.06 187 ALA A CA 1
ATOM 1517 C C . ALA A 1 187 ? -6.035 11.646 21.459 1.00 90.06 187 ALA A C 1
ATOM 1519 O O . ALA A 1 187 ? -6.859 11.510 20.563 1.00 90.06 187 ALA A O 1
ATOM 1520 N N . VAL A 1 188 ? -5.570 12.851 21.804 1.00 89.06 188 VAL A N 1
ATOM 1521 C CA . VAL A 1 188 ? -5.990 14.084 21.118 1.00 89.06 188 VAL A CA 1
ATOM 1522 C C . VAL A 1 188 ? -5.479 14.128 19.672 1.00 89.06 188 VAL A C 1
ATOM 1524 O O . VAL A 1 188 ? -6.184 14.594 18.783 1.00 89.06 188 VAL A O 1
ATOM 1527 N N . LEU A 1 189 ? -4.262 13.640 19.423 1.00 88.62 189 LEU A N 1
ATOM 1528 C CA . LEU A 1 189 ? -3.618 13.676 18.104 1.00 88.62 189 LEU A CA 1
ATOM 1529 C C . LEU A 1 189 ? -4.052 12.530 17.188 1.00 88.62 189 LEU A C 1
ATOM 1531 O O . LEU A 1 189 ? -4.053 12.684 15.968 1.00 88.62 189 LEU A O 1
ATOM 1535 N N . THR A 1 190 ? -4.368 11.373 17.759 1.00 90.25 190 THR A N 1
ATOM 1536 C CA . THR A 1 190 ? -4.743 10.162 17.020 1.00 90.25 190 THR A CA 1
ATOM 1537 C C . THR A 1 190 ? -6.242 9.903 17.043 1.00 90.25 190 THR A C 1
ATOM 1539 O O . THR A 1 190 ? -6.677 8.855 16.571 1.00 90.25 190 THR A O 1
ATOM 1542 N N . ASP A 1 191 ? -7.022 10.813 17.632 1.00 88.56 191 ASP A N 1
ATOM 1543 C CA . ASP A 1 191 ? -8.443 10.621 17.921 1.00 88.56 191 ASP A CA 1
ATOM 1544 C C . ASP A 1 191 ? -8.693 9.356 18.771 1.00 88.56 191 ASP A C 1
ATOM 1546 O O . ASP A 1 191 ? -9.689 8.668 18.618 1.00 88.56 191 ASP A O 1
ATOM 1550 N N . GLY A 1 192 ? -7.754 8.978 19.643 1.00 87.62 192 GLY A N 1
ATOM 1551 C CA . GLY A 1 192 ? -7.827 7.757 20.457 1.00 87.62 192 GLY A CA 1
ATOM 1552 C C . GLY A 1 192 ? -7.443 6.471 19.716 1.00 87.62 192 GLY A C 1
ATOM 1553 O O . GLY A 1 192 ? -7.688 5.376 20.216 1.00 87.62 192 GLY A O 1
ATOM 1554 N N . GLN A 1 193 ? -6.849 6.570 18.525 1.00 88.62 193 GLN A N 1
ATOM 1555 C CA . GLN A 1 193 ? -6.276 5.429 17.808 1.00 88.62 193 GLN A CA 1
ATOM 1556 C C . GLN A 1 193 ? -4.821 5.162 18.225 1.00 88.62 193 GLN A C 1
ATOM 1558 O O . GLN A 1 193 ? -4.151 6.027 18.792 1.00 88.62 193 GLN A O 1
ATOM 1563 N N . HIS A 1 194 ? -4.295 3.986 17.881 1.00 89.69 194 HIS A N 1
ATOM 1564 C CA . HIS A 1 194 ? -2.859 3.729 17.999 1.00 89.69 194 HIS A CA 1
ATOM 1565 C C . HIS A 1 194 ? -2.064 4.667 17.084 1.00 89.69 194 HIS A C 1
ATOM 1567 O O . HIS A 1 194 ? -2.446 4.904 15.931 1.00 89.69 194 HIS A O 1
ATOM 1573 N N . LEU A 1 195 ? -0.929 5.151 17.589 1.00 93.38 195 LEU A N 1
ATOM 1574 C CA . LEU A 1 195 ? 0.104 5.771 16.768 1.00 93.38 195 LEU A CA 1
ATOM 1575 C C . LEU A 1 195 ? 0.996 4.668 16.198 1.00 93.38 195 LEU A C 1
ATOM 1577 O O . LEU A 1 195 ? 1.481 3.814 16.937 1.00 93.38 195 LEU A O 1
ATOM 1581 N N . VAL A 1 196 ? 1.244 4.700 14.896 1.00 93.62 196 VAL A N 1
ATOM 1582 C CA . VAL A 1 196 ? 2.045 3.695 14.195 1.00 93.62 196 VAL A CA 1
ATOM 1583 C C . VAL A 1 196 ? 3.333 4.339 13.693 1.00 93.62 196 VAL A C 1
ATOM 1585 O O . VAL A 1 196 ? 3.336 4.938 12.614 1.00 93.62 196 VAL A O 1
ATOM 1588 N N . PRO A 1 197 ? 4.433 4.278 14.461 1.00 95.94 197 PRO A N 1
ATOM 1589 C CA . PRO A 1 197 ? 5.749 4.577 13.924 1.00 95.94 197 PRO A CA 1
ATOM 1590 C C . PRO A 1 197 ? 6.234 3.441 13.024 1.00 95.94 197 PRO A C 1
ATOM 1592 O O . PRO A 1 197 ? 6.010 2.258 13.303 1.00 95.94 197 PRO A O 1
ATOM 1595 N N . PHE A 1 198 ? 6.925 3.809 11.951 1.00 95.50 198 PHE A N 1
ATOM 1596 C CA . PHE A 1 198 ? 7.460 2.860 10.984 1.00 95.50 198 PHE A CA 1
ATOM 1597 C C . PHE A 1 198 ? 8.755 3.357 10.342 1.00 95.50 198 PHE A C 1
ATOM 1599 O O . PHE A 1 198 ? 9.059 4.554 10.334 1.00 95.50 198 PHE A O 1
ATOM 1606 N N . VAL A 1 199 ? 9.496 2.409 9.778 1.00 96.69 199 VAL A N 1
ATOM 1607 C CA . VAL A 1 199 ? 10.607 2.629 8.852 1.00 96.69 199 VAL A CA 1
ATOM 1608 C C . VAL A 1 199 ? 10.421 1.711 7.654 1.00 96.69 199 VAL A C 1
ATOM 1610 O O . VAL A 1 199 ? 10.068 0.546 7.815 1.00 96.69 199 VAL A O 1
ATOM 1613 N N . GLU A 1 200 ? 10.651 2.221 6.455 1.00 94.44 200 GLU A N 1
ATOM 1614 C CA . GLU A 1 200 ? 10.495 1.463 5.220 1.00 94.44 200 GLU A CA 1
ATOM 1615 C C . GLU A 1 200 ? 11.524 1.881 4.175 1.00 94.44 200 GLU A C 1
ATOM 1617 O O . GLU A 1 200 ? 12.025 3.010 4.155 1.00 94.44 200 GLU A O 1
ATOM 1622 N N . TYR A 1 201 ? 11.832 0.937 3.300 1.00 92.19 201 TYR A N 1
ATOM 1623 C CA . TYR A 1 201 ? 12.448 1.218 2.019 1.00 92.19 201 TYR A CA 1
ATOM 1624 C C . TYR A 1 201 ? 11.331 1.281 0.986 1.00 92.19 201 TYR A C 1
ATOM 1626 O O . TYR A 1 201 ? 10.491 0.395 0.968 1.00 92.19 201 TYR A O 1
ATOM 1634 N N . SER A 1 202 ? 11.313 2.310 0.153 1.00 89.44 202 SER A N 1
ATOM 1635 C CA . SER A 1 202 ? 10.350 2.495 -0.926 1.00 89.44 202 SER A CA 1
ATOM 1636 C C . SER A 1 202 ? 11.093 2.439 -2.246 1.00 89.44 202 SER A C 1
ATOM 1638 O O . SER A 1 202 ? 11.937 3.294 -2.513 1.00 89.44 202 SER A O 1
ATOM 1640 N N . HIS A 1 203 ? 10.733 1.483 -3.090 1.00 87.62 203 HIS A N 1
ATOM 1641 C CA . HIS A 1 203 ?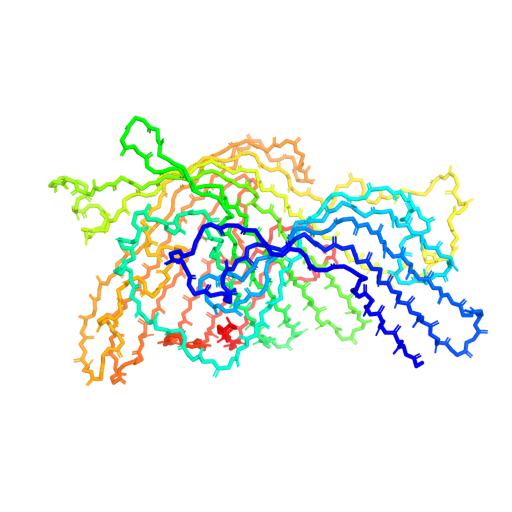 11.176 1.409 -4.474 1.00 87.62 203 HIS A CA 1
ATOM 1642 C C . HIS A 1 203 ? 9.977 1.606 -5.392 1.00 87.62 203 HIS A C 1
ATOM 1644 O O . HIS A 1 203 ? 8.986 0.893 -5.271 1.00 87.62 203 HIS A O 1
ATOM 1650 N N . ARG A 1 204 ? 10.067 2.537 -6.337 1.00 83.00 204 ARG A N 1
ATOM 1651 C CA . ARG A 1 204 ? 9.051 2.752 -7.373 1.00 83.00 204 ARG A CA 1
ATOM 1652 C C . ARG A 1 204 ? 9.725 2.736 -8.733 1.00 83.00 204 ARG A C 1
ATOM 1654 O O . ARG A 1 204 ? 10.743 3.402 -8.883 1.00 83.00 204 ARG A O 1
ATOM 1661 N N . SER A 1 205 ? 9.166 2.029 -9.710 1.00 79.00 205 SER A N 1
ATOM 1662 C CA . SER A 1 205 ? 9.747 1.914 -11.051 1.00 79.00 205 SER A CA 1
ATOM 1663 C C . SER A 1 205 ? 8.702 2.003 -12.158 1.00 79.00 205 SER A C 1
ATOM 1665 O O . SER A 1 205 ? 7.551 1.592 -12.004 1.00 79.00 205 SER A O 1
ATOM 1667 N N . ASP A 1 206 ? 9.145 2.552 -13.284 1.00 75.38 206 ASP A N 1
ATOM 1668 C CA . ASP A 1 206 ? 8.425 2.709 -14.545 1.00 75.38 206 ASP A CA 1
ATOM 1669 C C . ASP A 1 206 ? 8.977 1.715 -15.578 1.00 75.38 206 ASP A C 1
ATOM 1671 O O . ASP A 1 206 ? 10.190 1.647 -15.783 1.00 75.38 206 ASP A O 1
ATOM 1675 N N . HIS A 1 207 ? 8.076 0.992 -16.252 1.00 69.75 207 HIS A N 1
ATOM 1676 C CA . HIS A 1 207 ? 8.369 0.128 -17.395 1.00 69.75 207 HIS A CA 1
ATOM 1677 C C . HIS A 1 207 ? 7.549 0.565 -18.621 1.00 69.75 207 HIS A C 1
ATOM 1679 O O . HIS A 1 207 ? 6.691 -0.154 -19.128 1.00 69.75 207 HIS A O 1
ATOM 1685 N N . ALA A 1 208 ? 7.798 1.788 -19.093 1.00 57.84 208 ALA A N 1
ATOM 1686 C CA . ALA A 1 208 ? 7.212 2.326 -20.313 1.00 57.84 208 ALA A CA 1
ATOM 1687 C C . ALA A 1 208 ? 7.907 1.804 -21.568 1.00 57.84 208 ALA A C 1
ATOM 1689 O O . ALA A 1 208 ? 9.139 1.823 -21.682 1.00 57.84 208 ALA A O 1
ATOM 1690 N N . LEU A 1 209 ? 7.099 1.476 -22.570 1.00 52.88 209 LEU A N 1
ATOM 1691 C CA . LEU A 1 209 ? 7.565 1.215 -23.925 1.00 52.88 209 LEU A CA 1
ATOM 1692 C C . LEU A 1 209 ? 7.568 2.531 -24.708 1.00 52.88 209 LEU A C 1
ATOM 1694 O O . LEU A 1 209 ? 6.564 3.237 -24.736 1.00 52.88 209 LEU A O 1
ATOM 1698 N N . ASP A 1 210 ? 8.699 2.897 -25.323 1.00 49.81 210 ASP A N 1
ATOM 1699 C CA . ASP A 1 210 ? 8.795 4.130 -26.115 1.00 49.81 210 ASP A CA 1
ATOM 1700 C C . ASP A 1 210 ? 8.054 3.959 -27.458 1.00 49.81 210 ASP A C 1
ATOM 1702 O O . ASP A 1 210 ? 8.508 3.180 -28.304 1.00 49.81 210 ASP A O 1
ATOM 1706 N N . PRO A 1 211 ? 6.970 4.719 -27.719 1.00 46.22 211 PRO A N 1
ATOM 1707 C CA . PRO A 1 211 ? 6.221 4.650 -28.975 1.00 46.22 211 PRO A CA 1
ATOM 1708 C C . PRO A 1 211 ? 7.049 4.956 -30.223 1.00 46.22 211 PRO A C 1
ATOM 1710 O O . PRO A 1 211 ? 6.655 4.608 -31.336 1.00 46.22 211 PRO A O 1
ATOM 1713 N N . LYS A 1 212 ? 8.147 5.702 -30.061 1.00 47.06 212 LYS A N 1
ATOM 1714 C CA . LYS A 1 212 ? 8.986 6.192 -31.158 1.00 47.06 212 LYS A CA 1
ATOM 1715 C C . LYS A 1 212 ? 10.222 5.329 -31.392 1.00 47.06 212 LYS A C 1
ATOM 1717 O O . LYS A 1 212 ? 10.968 5.623 -32.324 1.00 47.06 212 LYS A O 1
ATOM 1722 N N . ASP A 1 213 ? 10.431 4.282 -30.596 1.00 47.16 213 ASP A N 1
ATOM 1723 C CA . ASP A 1 213 ? 11.595 3.399 -30.709 1.00 47.16 213 ASP A CA 1
ATOM 1724 C C . ASP A 1 213 ? 11.193 1.904 -30.719 1.00 47.16 213 ASP A C 1
ATOM 1726 O O . ASP A 1 213 ? 11.561 1.143 -29.821 1.00 47.16 213 ASP A O 1
ATOM 1730 N N . PRO A 1 214 ? 10.439 1.448 -31.745 1.00 40.78 214 PRO A N 1
ATOM 1731 C CA . PRO A 1 214 ? 9.981 0.058 -31.863 1.00 40.78 214 PRO A CA 1
ATOM 1732 C C . PRO A 1 214 ? 11.121 -0.960 -32.073 1.00 40.78 214 PRO A C 1
ATOM 1734 O O . PRO A 1 214 ? 10.891 -2.162 -31.988 1.00 40.78 214 PRO A O 1
ATOM 1737 N N . LEU A 1 215 ? 12.356 -0.506 -32.330 1.00 40.06 215 LEU A N 1
ATOM 1738 C CA . LEU A 1 215 ? 13.525 -1.365 -32.568 1.00 40.06 215 LEU A CA 1
ATOM 1739 C C . LEU A 1 215 ? 14.206 -1.863 -31.282 1.00 40.06 215 LEU A C 1
ATOM 1741 O O . LEU A 1 215 ? 15.092 -2.715 -31.361 1.00 40.06 215 LEU A O 1
ATOM 1745 N N . ARG A 1 216 ? 13.798 -1.392 -30.096 1.00 43.12 216 ARG A N 1
ATOM 1746 C CA . ARG A 1 216 ? 14.362 -1.864 -28.814 1.00 43.12 216 ARG A CA 1
ATOM 1747 C C . ARG A 1 216 ? 13.897 -3.254 -28.385 1.00 43.12 216 ARG A C 1
ATOM 1749 O O . ARG A 1 216 ? 14.507 -3.834 -27.495 1.00 43.12 216 ARG A O 1
ATOM 1756 N N . PHE A 1 217 ? 12.875 -3.802 -29.036 1.00 40.78 217 PHE A N 1
ATOM 1757 C CA . PHE A 1 217 ? 12.397 -5.163 -28.785 1.00 40.78 217 PHE A CA 1
ATOM 1758 C C . PHE A 1 217 ? 13.180 -6.238 -29.538 1.00 40.78 217 PHE A C 1
ATOM 1760 O O . PHE A 1 217 ? 13.148 -7.409 -29.176 1.00 40.78 217 PHE A O 1
ATOM 1767 N N . THR A 1 218 ? 13.929 -5.859 -30.571 1.00 31.91 218 THR A N 1
ATOM 1768 C CA . THR A 1 218 ? 14.612 -6.815 -31.443 1.00 31.91 218 THR A CA 1
ATOM 1769 C C . THR A 1 218 ? 16.118 -6.701 -31.280 1.00 31.91 218 THR A C 1
ATOM 1771 O O . THR A 1 218 ? 16.791 -6.087 -32.102 1.00 31.91 218 THR A O 1
ATOM 1774 N N . SER A 1 219 ? 16.639 -7.285 -30.201 1.00 33.75 219 SER A N 1
ATOM 1775 C CA . SER A 1 219 ? 17.945 -7.962 -30.094 1.00 33.75 219 SER A CA 1
ATOM 1776 C C . SER A 1 219 ? 18.619 -7.698 -28.746 1.00 33.75 219 SER A C 1
ATOM 1778 O O . SER A 1 219 ? 19.153 -6.627 -28.473 1.00 33.75 219 SER A O 1
ATOM 1780 N N . ALA A 1 220 ? 18.715 -8.752 -27.939 1.00 36.12 220 ALA A N 1
ATOM 1781 C CA . ALA A 1 220 ? 19.546 -8.836 -26.740 1.00 36.12 220 ALA A CA 1
ATOM 1782 C C . ALA A 1 220 ? 21.069 -8.756 -27.030 1.00 36.12 220 ALA A C 1
ATOM 1784 O O . ALA A 1 220 ? 21.873 -9.251 -26.249 1.00 36.12 220 ALA A O 1
ATOM 1785 N N . ASN A 1 221 ? 21.494 -8.179 -28.163 1.00 32.22 221 ASN A N 1
ATOM 1786 C CA . ASN A 1 221 ? 22.865 -8.302 -28.665 1.00 32.22 221 ASN A CA 1
ATOM 1787 C C . ASN A 1 221 ? 23.499 -7.014 -29.200 1.00 32.22 221 ASN A C 1
ATOM 1789 O O . ASN A 1 221 ? 24.538 -7.066 -29.856 1.00 32.22 221 ASN A O 1
ATOM 1793 N N . THR A 1 222 ? 22.947 -5.841 -28.894 1.00 36.56 222 THR A N 1
ATOM 1794 C CA . THR A 1 222 ? 23.654 -4.589 -29.177 1.00 36.56 222 THR A CA 1
ATOM 1795 C C . THR A 1 222 ? 24.378 -4.093 -27.926 1.00 36.56 222 THR A C 1
ATOM 1797 O O . THR A 1 222 ? 23.785 -3.497 -27.028 1.00 36.56 222 THR A O 1
ATOM 1800 N N . THR A 1 223 ? 25.688 -4.339 -27.890 1.00 30.78 223 THR A N 1
ATOM 1801 C CA . THR A 1 223 ? 26.693 -3.992 -26.865 1.00 30.78 223 THR A CA 1
ATOM 1802 C C . THR A 1 223 ? 26.907 -2.480 -26.653 1.00 30.78 223 THR A C 1
ATOM 1804 O O . THR A 1 223 ? 28.032 -2.026 -26.458 1.00 30.78 223 THR A O 1
ATOM 1807 N N . GLY A 1 224 ? 25.856 -1.663 -26.705 1.00 33.16 224 GLY A N 1
ATOM 1808 C CA . GLY A 1 224 ? 26.004 -0.206 -26.643 1.00 33.16 224 GLY A CA 1
ATOM 1809 C C . GLY A 1 224 ? 24.726 0.619 -26.517 1.00 33.16 224 GLY A C 1
ATOM 1810 O O . GLY A 1 224 ? 24.791 1.826 -26.730 1.00 33.16 224 GLY A O 1
ATOM 1811 N N . HIS A 1 225 ? 23.576 0.028 -26.179 1.00 32.19 225 HIS A N 1
ATOM 1812 C CA . HIS A 1 225 ? 22.305 0.760 -26.178 1.00 32.19 225 HIS A CA 1
ATOM 1813 C C . HIS A 1 225 ? 21.747 0.895 -24.764 1.00 32.19 225 HIS A C 1
ATOM 1815 O O . HIS A 1 225 ? 21.511 -0.082 -24.061 1.00 32.19 225 HIS A O 1
ATOM 1821 N N . GLY A 1 226 ? 21.618 2.149 -24.329 1.00 32.84 226 GLY A N 1
ATOM 1822 C CA . GLY A 1 226 ? 21.262 2.507 -22.966 1.00 32.84 226 GLY A CA 1
ATOM 1823 C C . GLY A 1 226 ? 19.869 2.021 -22.582 1.00 32.84 226 GLY A C 1
ATOM 1824 O O . GLY A 1 226 ? 18.864 2.593 -23.020 1.00 32.84 226 GLY A O 1
ATOM 1825 N N . TYR A 1 227 ? 19.833 1.049 -21.668 1.00 35.88 227 TYR A N 1
ATOM 1826 C CA . TYR A 1 227 ? 18.837 1.028 -20.601 1.00 35.88 227 TYR A CA 1
ATOM 1827 C C . TYR A 1 227 ? 18.653 2.468 -20.111 1.00 35.88 227 TYR A C 1
ATOM 1829 O O . TYR A 1 227 ? 19.641 3.173 -19.864 1.00 35.88 227 TYR A O 1
ATOM 1837 N N . LEU A 1 228 ? 17.412 2.952 -20.063 1.00 40.88 228 LEU A N 1
ATOM 1838 C CA . LEU A 1 228 ? 17.129 4.303 -19.591 1.00 40.88 228 LEU A CA 1
ATOM 1839 C C . LEU A 1 228 ? 17.620 4.387 -18.153 1.00 40.88 228 LEU A C 1
ATOM 1841 O O . LEU A 1 228 ? 17.070 3.767 -17.255 1.00 40.88 228 LEU A O 1
ATOM 1845 N N . ARG A 1 229 ? 18.731 5.096 -17.956 1.00 40.06 229 ARG A N 1
ATOM 1846 C CA . ARG A 1 229 ? 19.616 4.897 -16.805 1.00 40.06 229 ARG A CA 1
ATOM 1847 C C . ARG A 1 229 ? 18.981 5.236 -15.447 1.00 40.06 229 ARG A C 1
ATOM 1849 O O . ARG A 1 229 ? 19.675 5.064 -14.454 1.00 40.06 229 ARG A O 1
ATOM 1856 N N . ARG A 1 230 ? 17.741 5.751 -15.391 1.00 53.41 230 ARG A N 1
ATOM 1857 C CA . ARG A 1 230 ? 17.016 6.170 -14.173 1.00 53.41 230 ARG A CA 1
ATOM 1858 C C . ARG A 1 230 ? 15.490 6.214 -14.405 1.00 53.41 230 ARG A C 1
ATOM 1860 O O . ARG A 1 230 ? 14.965 7.269 -14.750 1.00 53.41 230 ARG A O 1
ATOM 1867 N N . GLN A 1 231 ? 14.788 5.090 -14.254 1.00 68.06 231 GLN A N 1
ATOM 1868 C CA . GLN A 1 231 ? 13.308 5.034 -14.190 1.00 68.06 231 GLN A CA 1
ATOM 1869 C C . GLN A 1 231 ? 12.785 4.659 -12.795 1.00 68.06 231 GLN A C 1
ATOM 1871 O O . GLN A 1 231 ? 11.574 4.635 -12.590 1.00 68.06 231 GLN A O 1
ATOM 1876 N N . SER A 1 232 ? 13.686 4.423 -11.838 1.00 77.19 232 SER A N 1
ATOM 1877 C CA . SER A 1 232 ? 13.336 4.087 -10.465 1.00 77.19 232 SER A CA 1
ATOM 1878 C C . SER A 1 232 ? 13.585 5.239 -9.493 1.00 77.19 232 SER A C 1
ATOM 1880 O O . SER A 1 232 ? 14.501 6.042 -9.687 1.00 77.19 232 SER A O 1
ATOM 1882 N N . ILE A 1 233 ? 12.767 5.297 -8.447 1.00 81.62 233 ILE A N 1
ATOM 1883 C CA . ILE A 1 233 ? 12.962 6.106 -7.245 1.00 81.62 233 ILE A CA 1
ATOM 1884 C C . ILE A 1 233 ? 13.155 5.142 -6.078 1.00 81.62 233 ILE A C 1
ATOM 1886 O O . ILE A 1 233 ? 12.308 4.283 -5.842 1.00 81.62 233 ILE A O 1
ATOM 1890 N N . ASP A 1 234 ? 14.249 5.317 -5.348 1.00 86.62 234 ASP A N 1
ATOM 1891 C CA . ASP A 1 234 ? 14.631 4.514 -4.194 1.00 86.62 234 ASP A CA 1
ATOM 1892 C C . ASP A 1 234 ? 14.791 5.420 -2.972 1.00 86.62 234 ASP A C 1
ATOM 1894 O O . ASP A 1 234 ? 15.702 6.250 -2.927 1.00 86.62 234 ASP A O 1
ATOM 1898 N N . ASN A 1 235 ? 13.936 5.242 -1.967 1.00 87.81 235 ASN A N 1
ATOM 1899 C CA . ASN A 1 235 ? 13.920 6.043 -0.746 1.00 87.81 235 ASN A CA 1
ATOM 1900 C C . ASN A 1 235 ? 14.039 5.148 0.487 1.00 87.81 235 ASN A C 1
ATOM 1902 O O . ASN A 1 235 ? 13.371 4.124 0.581 1.00 87.81 235 ASN A O 1
ATOM 1906 N N . PHE A 1 236 ? 14.812 5.571 1.481 1.00 91.50 236 PHE A N 1
ATOM 1907 C CA . PHE A 1 236 ? 14.654 5.076 2.850 1.00 91.50 236 PHE A CA 1
ATOM 1908 C C . PHE A 1 236 ? 13.927 6.142 3.653 1.00 91.50 236 PHE A C 1
ATOM 1910 O O . PHE A 1 236 ? 14.395 7.280 3.731 1.00 91.50 236 PHE A O 1
ATOM 1917 N N . GLN A 1 237 ? 12.794 5.786 4.249 1.00 91.94 237 GLN A N 1
ATOM 1918 C CA . GLN A 1 237 ? 11.949 6.734 4.963 1.00 91.94 237 GLN A CA 1
ATOM 1919 C C . GLN A 1 237 ? 11.435 6.175 6.282 1.00 91.94 237 GLN A C 1
ATOM 1921 O O . GLN A 1 237 ? 11.169 4.986 6.429 1.00 91.94 237 GLN A O 1
ATOM 1926 N N . GLY A 1 238 ? 11.306 7.064 7.257 1.00 94.75 238 GLY A N 1
ATOM 1927 C CA . GLY A 1 238 ? 10.627 6.809 8.515 1.00 94.75 238 GLY A CA 1
ATOM 1928 C C . GLY A 1 238 ? 9.424 7.723 8.650 1.00 94.75 238 GLY A C 1
ATOM 1929 O O . GLY A 1 238 ? 9.327 8.763 7.990 1.00 94.75 238 GLY A O 1
ATOM 1930 N N . GLY A 1 239 ? 8.494 7.347 9.514 1.00 96.12 239 GLY A N 1
ATOM 1931 C CA . GLY A 1 239 ? 7.307 8.153 9.701 1.00 96.12 239 GLY A CA 1
ATOM 1932 C C . GLY A 1 239 ? 6.442 7.741 10.867 1.00 96.12 239 GLY A C 1
ATOM 1933 O O . GLY A 1 239 ? 6.721 6.791 11.599 1.00 96.12 239 GLY A O 1
ATOM 1934 N N . PHE A 1 240 ? 5.367 8.503 11.001 1.00 96.56 240 PHE A N 1
ATOM 1935 C CA . PHE A 1 240 ? 4.301 8.288 11.960 1.00 96.56 240 PHE A CA 1
ATOM 1936 C C . PHE A 1 240 ? 2.974 8.378 11.232 1.00 96.56 240 PHE A C 1
ATOM 1938 O O . PHE A 1 240 ? 2.817 9.178 10.308 1.00 96.56 240 PHE A O 1
ATOM 1945 N N . GLN A 1 241 ? 2.009 7.588 11.666 1.00 95.56 241 GLN A N 1
ATOM 1946 C CA . GLN A 1 241 ? 0.651 7.668 11.153 1.00 95.56 241 GLN A CA 1
ATOM 1947 C C . GLN A 1 241 ? -0.353 7.197 12.197 1.00 95.56 241 GLN A C 1
ATOM 1949 O O . GLN A 1 241 ? 0.004 6.469 13.126 1.00 95.56 241 GLN A O 1
ATOM 1954 N N . THR A 1 242 ? -1.617 7.560 12.027 1.00 93.88 242 THR A N 1
ATOM 1955 C CA . THR A 1 242 ? -2.702 6.897 12.754 1.00 93.88 242 THR A CA 1
ATOM 1956 C C . THR A 1 242 ? -2.927 5.487 12.209 1.00 93.88 242 THR A C 1
ATOM 1958 O O . THR A 1 242 ? -2.639 5.185 11.045 1.00 93.88 242 THR A O 1
ATOM 1961 N N . LEU A 1 243 ? -3.458 4.597 13.047 1.00 87.62 243 LEU A N 1
ATOM 1962 C CA . LEU A 1 243 ? -3.803 3.232 12.642 1.00 87.62 243 LEU A CA 1
ATOM 1963 C C . LEU A 1 243 ? -4.765 3.193 11.440 1.00 87.62 243 LEU A C 1
ATOM 1965 O O . LEU A 1 243 ? -4.583 2.371 10.538 1.00 87.62 243 LEU A O 1
ATOM 1969 N N . GLY A 1 244 ? -5.735 4.110 11.391 1.00 85.56 244 GLY A N 1
ATOM 1970 C CA . GLY A 1 244 ? -6.714 4.202 10.312 1.00 85.56 244 GLY A CA 1
ATOM 1971 C C . GLY A 1 244 ? -6.132 4.555 8.940 1.00 85.56 244 GLY A C 1
ATOM 1972 O O . GLY A 1 244 ? -6.739 4.201 7.931 1.00 85.56 244 GLY A O 1
ATOM 1973 N N . TRP A 1 245 ? -4.925 5.143 8.868 1.00 88.56 245 TRP A N 1
ATOM 1974 C CA . TRP A 1 245 ? -4.264 5.468 7.594 1.00 88.56 245 TRP A CA 1
ATOM 1975 C C . TRP A 1 245 ? -4.106 4.235 6.696 1.00 88.56 245 TRP A C 1
ATOM 1977 O O . TRP A 1 245 ? -4.458 4.242 5.520 1.00 88.56 245 TRP A O 1
ATOM 1987 N N . ASN A 1 246 ? -3.600 3.151 7.285 1.00 79.25 246 ASN A N 1
ATOM 1988 C CA . ASN A 1 246 ? -3.330 1.897 6.589 1.00 79.25 246 ASN A CA 1
ATOM 1989 C C . ASN A 1 246 ? -4.442 0.858 6.761 1.00 79.25 246 ASN A C 1
ATOM 1991 O O . ASN A 1 246 ? -4.427 -0.169 6.075 1.00 79.25 246 ASN A O 1
ATOM 1995 N N . ASN A 1 247 ? -5.399 1.124 7.650 1.00 76.31 247 ASN A N 1
ATOM 1996 C CA . ASN A 1 247 ? -6.584 0.308 7.813 1.00 76.31 247 ASN A CA 1
ATOM 1997 C C . ASN A 1 247 ? -7.852 1.172 7.867 1.00 76.31 247 ASN A C 1
ATOM 1999 O O . ASN A 1 247 ? -8.350 1.498 8.950 1.00 76.31 247 ASN A O 1
ATOM 2003 N N . PRO A 1 248 ? -8.433 1.492 6.699 1.00 68.00 248 PRO A N 1
ATOM 2004 C CA . PRO A 1 248 ? -9.586 2.381 6.623 1.00 68.00 248 PRO A CA 1
ATOM 2005 C C . PRO A 1 248 ? -10.840 1.808 7.300 1.00 68.00 248 PRO A C 1
ATOM 2007 O O . PRO A 1 248 ? -11.788 2.557 7.536 1.00 68.00 248 PRO A O 1
ATOM 2010 N N . ASN A 1 249 ? -10.856 0.513 7.638 1.00 70.56 249 ASN A N 1
ATOM 2011 C CA . ASN A 1 249 ? -11.969 -0.163 8.303 1.00 70.56 249 ASN A CA 1
ATOM 2012 C C . ASN A 1 249 ? -11.725 -0.411 9.802 1.00 70.56 249 ASN A C 1
ATOM 2014 O O . ASN A 1 249 ? -12.548 -1.074 10.427 1.00 70.56 249 ASN A O 1
ATOM 2018 N N . TYR A 1 250 ? -10.651 0.140 10.394 1.00 71.50 250 TYR A N 1
ATOM 2019 C CA . TYR A 1 250 ? -10.358 0.005 11.832 1.00 71.50 250 TYR A CA 1
ATOM 2020 C C . TYR A 1 250 ? -11.562 0.346 12.715 1.00 71.50 250 TYR A C 1
ATOM 2022 O O . TYR A 1 250 ? -11.911 -0.410 13.618 1.00 71.50 250 TYR A O 1
ATOM 2030 N N . ARG A 1 251 ? -12.239 1.449 12.389 1.00 76.75 251 ARG A N 1
ATOM 2031 C CA . ARG A 1 251 ? -13.518 1.831 12.984 1.00 76.75 251 ARG A CA 1
ATOM 2032 C C . ARG A 1 251 ? -14.655 1.337 12.123 1.00 76.75 251 ARG A C 1
ATOM 2034 O O . ARG A 1 251 ? -15.045 2.003 11.169 1.00 76.75 251 ARG A O 1
ATOM 2041 N N . ALA A 1 252 ? -15.160 0.154 12.426 1.00 77.69 252 ALA A N 1
ATOM 2042 C CA . ALA A 1 252 ? -16.273 -0.450 11.704 1.00 77.69 252 ALA A CA 1
ATOM 2043 C C . ALA A 1 252 ? -17.606 0.275 11.959 1.00 77.69 252 ALA A C 1
ATOM 2045 O O . ALA A 1 252 ? -18.506 0.257 11.118 1.00 77.69 252 ALA A O 1
ATOM 2046 N N . GLU A 1 253 ? -17.727 0.930 13.112 1.00 82.00 253 GLU A N 1
ATOM 2047 C CA . GLU A 1 253 ? -18.922 1.619 13.590 1.00 82.00 253 GLU A CA 1
ATOM 2048 C C . GLU A 1 253 ? -19.412 2.717 12.639 1.00 82.00 253 GLU A C 1
ATOM 2050 O O . GLU A 1 253 ? -20.620 2.908 12.502 1.00 82.00 253 GLU A O 1
ATOM 2055 N N . LYS A 1 254 ? -18.515 3.368 11.888 1.00 80.88 254 LYS A N 1
ATOM 2056 C CA . LYS A 1 254 ? -18.894 4.379 10.885 1.00 80.88 254 LYS A CA 1
ATOM 2057 C C . LYS A 1 254 ? -19.680 3.808 9.702 1.00 80.88 254 LYS A C 1
ATOM 2059 O O . LYS A 1 254 ? -20.348 4.559 9.002 1.00 80.88 254 LYS A O 1
ATOM 2064 N N . TYR A 1 255 ? -19.636 2.495 9.478 1.00 84.31 255 TYR A N 1
ATOM 2065 C CA . TYR A 1 255 ? -20.380 1.821 8.409 1.00 84.31 255 TYR A CA 1
ATOM 2066 C C . TYR A 1 255 ? -21.717 1.237 8.874 1.00 84.31 255 TYR A C 1
ATOM 2068 O O . TYR A 1 255 ? -22.381 0.522 8.119 1.00 84.31 255 TYR A O 1
ATOM 2076 N N . GLN A 1 256 ? -22.132 1.507 10.113 1.00 84.69 256 GLN A N 1
ATOM 2077 C CA . GLN A 1 256 ? -23.470 1.144 10.566 1.00 84.69 256 GLN A CA 1
ATOM 2078 C C . GLN A 1 256 ? -24.530 1.872 9.727 1.00 84.69 256 GLN A C 1
ATOM 2080 O O . GLN A 1 256 ? -24.298 2.976 9.237 1.00 84.69 256 GLN A O 1
ATOM 2085 N N . LYS A 1 257 ? -25.709 1.256 9.565 1.00 79.88 257 LYS A N 1
ATOM 2086 C CA . LYS A 1 257 ? -26.856 1.832 8.834 1.00 79.88 257 LYS A CA 1
ATOM 2087 C C . LYS A 1 257 ? -27.533 2.944 9.640 1.00 79.88 257 LYS A C 1
ATOM 2089 O O . LYS A 1 257 ? -28.690 2.836 10.032 1.00 79.88 257 LYS A O 1
ATOM 2094 N N . VAL A 1 258 ? -26.759 3.968 9.963 1.00 86.94 258 VAL A N 1
ATOM 2095 C CA . VAL A 1 258 ? -27.171 5.150 10.702 1.00 86.94 258 VAL A CA 1
ATOM 2096 C C . VAL A 1 258 ? -26.515 6.333 10.018 1.00 86.94 258 VAL A C 1
ATOM 2098 O O . VAL A 1 258 ? -25.309 6.335 9.787 1.00 86.94 258 VAL A O 1
ATOM 2101 N N . SER A 1 259 ? -27.319 7.336 9.684 1.00 92.88 259 SER A N 1
ATOM 2102 C CA . SER A 1 259 ? -26.805 8.565 9.097 1.00 92.88 259 SER A CA 1
ATOM 2103 C C . SER A 1 259 ? -26.271 9.487 10.197 1.00 92.88 259 SER A C 1
ATOM 2105 O O . SER A 1 259 ? -27.017 9.874 11.099 1.00 92.88 259 SER A O 1
ATOM 2107 N N . SER A 1 260 ? -24.984 9.825 10.151 1.00 93.31 260 SER A N 1
ATOM 2108 C CA . SER A 1 260 ? -24.313 10.631 11.177 1.00 93.31 260 SER A CA 1
ATOM 2109 C C . SER A 1 260 ? -23.106 11.387 10.620 1.00 93.31 260 SER A C 1
ATOM 2111 O O . SER A 1 260 ? -22.481 10.975 9.643 1.00 93.31 260 SER A O 1
ATOM 2113 N N . PHE A 1 261 ? -22.753 12.505 11.256 1.00 93.19 261 PHE A N 1
ATOM 2114 C CA . PHE A 1 261 ? -21.440 13.114 11.047 1.00 93.19 261 PHE A CA 1
ATOM 2115 C C . PHE A 1 261 ? -20.393 12.278 11.780 1.00 93.19 261 PHE A C 1
ATOM 2117 O O . PHE A 1 261 ? -20.518 12.063 12.984 1.00 93.19 261 PHE A O 1
ATOM 2124 N N . VAL A 1 262 ? -19.387 11.806 11.044 1.00 90.75 262 VAL A N 1
ATOM 2125 C CA . VAL A 1 262 ? -18.323 10.942 11.573 1.00 90.75 262 VAL A CA 1
ATOM 2126 C C . VAL A 1 262 ? -17.160 11.807 12.046 1.00 90.75 262 VAL A C 1
ATOM 2128 O O . VAL A 1 262 ? -16.741 11.680 13.189 1.00 90.75 262 VAL A O 1
ATOM 2131 N N . ASN A 1 263 ? -16.692 12.729 11.195 1.00 92.06 263 ASN A N 1
ATOM 2132 C CA . ASN A 1 263 ? -15.552 13.616 11.449 1.00 92.06 263 ASN A CA 1
ATOM 2133 C C . ASN A 1 263 ? -14.317 12.902 12.020 1.00 92.06 263 ASN A C 1
ATOM 2135 O O . ASN A 1 263 ? -13.678 13.395 12.946 1.00 92.06 263 ASN A O 1
ATOM 2139 N N . GLN A 1 264 ? -13.974 11.751 11.445 1.00 91.38 264 GLN A N 1
ATOM 2140 C CA . GLN A 1 264 ? -12.765 11.020 11.806 1.00 91.38 264 GLN A CA 1
ATOM 2141 C C . GLN A 1 264 ? -11.616 11.461 10.899 1.00 91.38 264 GLN A C 1
ATOM 2143 O O . GLN A 1 264 ? -11.777 11.533 9.679 1.00 91.38 264 GLN A O 1
ATOM 2148 N N . PHE A 1 265 ? -10.457 11.720 11.500 1.00 93.12 265 PHE A N 1
ATOM 2149 C CA . PHE A 1 265 ? -9.241 12.090 10.787 1.00 93.12 265 PHE A CA 1
ATOM 2150 C C . PHE A 1 265 ? -8.172 11.020 10.968 1.00 93.12 265 PHE A C 1
ATOM 2152 O O . PHE A 1 265 ? -7.895 10.581 12.083 1.00 93.12 265 PHE A O 1
ATOM 2159 N N . ASP A 1 266 ? -7.542 10.651 9.862 1.00 94.56 266 ASP A N 1
ATOM 2160 C CA . ASP A 1 266 ? -6.359 9.808 9.836 1.00 94.56 266 ASP A CA 1
ATOM 2161 C C . ASP A 1 266 ? -5.246 10.547 9.116 1.00 94.56 266 ASP A C 1
ATOM 2163 O O . ASP A 1 266 ? -5.486 11.214 8.115 1.00 94.56 266 ASP A O 1
ATOM 2167 N N . TRP A 1 267 ? -4.022 10.454 9.610 1.00 95.69 267 TRP A N 1
ATOM 2168 C CA . TRP A 1 267 ? -2.913 11.210 9.040 1.00 95.69 267 TRP A CA 1
ATOM 2169 C C . TRP A 1 267 ? -1.654 10.365 8.957 1.00 95.69 267 TRP A C 1
ATOM 2171 O O . TRP A 1 267 ? -1.492 9.394 9.698 1.00 95.69 267 TRP A O 1
ATOM 2181 N N . ARG A 1 268 ? -0.752 10.763 8.060 1.00 95.31 268 ARG A N 1
ATOM 2182 C CA . ARG A 1 268 ? 0.584 10.183 7.908 1.00 95.31 268 ARG A CA 1
ATOM 2183 C C . ARG A 1 268 ? 1.603 11.283 7.677 1.00 95.31 268 ARG A C 1
ATOM 2185 O O . ARG A 1 268 ? 1.355 12.215 6.923 1.00 95.31 268 ARG A O 1
ATOM 2192 N N . LEU A 1 269 ? 2.758 11.153 8.309 1.00 95.69 269 LEU A N 1
ATOM 2193 C CA . LEU A 1 269 ? 3.920 12.008 8.117 1.00 95.69 269 LEU A CA 1
ATOM 2194 C C . LEU A 1 269 ? 5.116 11.117 7.807 1.00 95.69 269 LEU A C 1
ATOM 2196 O O . LEU A 1 269 ? 5.369 10.161 8.542 1.00 95.69 269 LEU A O 1
ATOM 2200 N N . THR A 1 270 ? 5.853 11.430 6.745 1.00 94.94 270 THR A N 1
ATOM 2201 C CA . THR A 1 270 ? 7.068 10.704 6.361 1.00 94.94 270 THR A CA 1
ATOM 2202 C C . THR A 1 270 ? 8.218 11.666 6.114 1.00 94.94 270 THR A C 1
ATOM 2204 O O . THR A 1 270 ? 8.019 12.788 5.647 1.00 94.94 270 THR A O 1
ATOM 2207 N N . ALA A 1 271 ? 9.429 11.219 6.420 1.00 94.31 271 ALA A N 1
ATOM 2208 C CA . ALA A 1 271 ? 10.665 11.889 6.053 1.00 94.31 271 ALA A CA 1
ATOM 2209 C C . ALA A 1 271 ? 11.768 10.849 5.844 1.00 94.31 271 ALA A C 1
ATOM 2211 O O . ALA A 1 271 ? 11.803 9.816 6.517 1.00 94.31 271 ALA A O 1
ATOM 2212 N N . GLY A 1 272 ? 12.681 11.119 4.921 1.00 92.69 272 GLY A N 1
ATOM 2213 C CA . GLY A 1 272 ? 13.702 10.154 4.550 1.00 92.69 272 GLY A CA 1
ATOM 2214 C C . GLY A 1 272 ? 14.844 10.746 3.745 1.00 92.69 272 GLY A C 1
ATOM 2215 O O . GLY A 1 272 ? 15.062 11.958 3.722 1.00 92.69 272 GLY A O 1
ATOM 2216 N N . TYR A 1 273 ? 15.562 9.861 3.064 1.00 89.31 273 TYR A N 1
ATOM 2217 C CA . TYR A 1 273 ? 16.591 10.209 2.095 1.00 89.31 273 TYR A CA 1
ATOM 2218 C C . TYR A 1 273 ? 16.437 9.366 0.828 1.00 89.31 273 TYR A C 1
ATOM 2220 O O . TYR A 1 273 ? 16.119 8.175 0.893 1.00 89.31 273 TYR A O 1
ATOM 2228 N N . ALA A 1 274 ? 16.665 9.998 -0.322 1.00 85.00 274 ALA A N 1
ATOM 2229 C CA . ALA A 1 274 ? 16.693 9.326 -1.611 1.00 85.00 274 ALA A CA 1
ATOM 2230 C C . ALA A 1 274 ? 18.086 8.725 -1.847 1.00 85.00 274 ALA A C 1
ATOM 2232 O O . ALA A 1 274 ? 19.106 9.371 -1.600 1.00 85.00 274 ALA A O 1
ATOM 2233 N N . VAL A 1 275 ? 18.136 7.473 -2.295 1.00 81.75 275 VAL A N 1
ATOM 2234 C CA . VAL A 1 275 ? 19.379 6.746 -2.615 1.00 81.75 275 VAL A CA 1
ATOM 2235 C C . VAL A 1 275 ? 19.662 6.789 -4.102 1.00 81.75 275 VAL A C 1
ATOM 2237 O O . VAL A 1 275 ? 20.806 6.936 -4.529 1.00 81.75 275 VAL A O 1
ATOM 2240 N N . ASN A 1 276 ? 18.608 6.644 -4.891 1.00 73.50 276 ASN A N 1
ATOM 2241 C CA . ASN A 1 276 ? 18.680 6.649 -6.332 1.00 73.50 276 ASN A CA 1
ATOM 2242 C C . ASN A 1 276 ? 17.406 7.302 -6.855 1.00 73.50 276 ASN A C 1
ATOM 2244 O O . ASN A 1 276 ? 16.295 6.917 -6.502 1.00 73.50 276 ASN A O 1
ATOM 2248 N N . GLU A 1 277 ? 17.591 8.353 -7.641 1.00 68.44 277 GLU A N 1
ATOM 2249 C CA . GLU A 1 277 ? 16.502 9.210 -8.069 1.00 68.44 277 GLU A CA 1
ATOM 2250 C C . GLU A 1 277 ? 16.748 9.740 -9.484 1.00 68.44 277 GLU A C 1
ATOM 2252 O O . GLU A 1 277 ? 17.883 10.070 -9.865 1.00 68.44 277 GLU A O 1
ATOM 2257 N N . PRO A 1 278 ? 15.689 9.850 -10.296 1.00 63.31 278 PRO A N 1
ATOM 2258 C CA . PRO A 1 278 ? 15.812 10.317 -11.657 1.00 63.31 278 PRO A CA 1
ATOM 2259 C C . PRO A 1 278 ? 15.907 11.842 -11.746 1.00 63.31 278 PRO A C 1
ATOM 2261 O O . PRO A 1 278 ? 16.516 12.331 -12.699 1.00 63.31 278 PRO A O 1
ATOM 2264 N N . ARG A 1 279 ? 15.340 12.598 -10.789 1.00 61.25 279 ARG A N 1
ATOM 2265 C CA . ARG A 1 279 ? 15.231 14.066 -10.884 1.00 61.25 279 ARG A CA 1
ATOM 2266 C C . ARG A 1 279 ? 16.296 14.830 -10.086 1.00 61.25 279 ARG A C 1
ATOM 2268 O O . ARG A 1 279 ? 16.323 16.048 -10.225 1.00 61.25 279 ARG A O 1
ATOM 2275 N N . GLN A 1 280 ? 17.181 14.149 -9.341 1.00 62.72 280 GLN A N 1
ATOM 2276 C CA . GLN A 1 280 ? 18.249 14.758 -8.520 1.00 62.72 280 GLN A CA 1
ATOM 2277 C C . GLN A 1 280 ? 17.744 15.962 -7.710 1.00 62.72 280 GLN A C 1
ATOM 2279 O O . GLN A 1 280 ? 18.169 17.095 -7.940 1.00 62.72 280 GLN A O 1
ATOM 2284 N N . ARG A 1 281 ? 16.753 15.747 -6.838 1.00 66.25 281 ARG A N 1
ATOM 2285 C CA . ARG A 1 281 ? 16.161 16.843 -6.064 1.00 66.25 281 ARG A CA 1
ATOM 2286 C C . ARG A 1 281 ? 17.043 17.119 -4.846 1.00 66.25 281 ARG A C 1
ATOM 2288 O O . ARG A 1 281 ? 17.266 16.244 -4.026 1.00 66.25 281 ARG A O 1
ATOM 2295 N N . ASP A 1 282 ? 17.456 18.374 -4.664 1.00 68.69 282 ASP A N 1
ATOM 2296 C CA . ASP A 1 282 ? 18.289 18.792 -3.516 1.00 68.69 282 ASP A CA 1
ATOM 2297 C C . ASP A 1 282 ? 17.579 18.679 -2.149 1.00 68.69 282 ASP A C 1
ATOM 2299 O O . ASP A 1 282 ? 18.189 18.874 -1.097 1.00 68.69 282 ASP A O 1
ATOM 2303 N N . GLN A 1 283 ? 16.269 18.423 -2.144 1.00 79.06 283 GLN A N 1
ATOM 2304 C CA . GLN A 1 283 ? 15.444 18.373 -0.940 1.00 79.06 283 GLN A CA 1
ATOM 2305 C C . GLN A 1 283 ? 15.254 16.924 -0.476 1.00 79.06 283 GLN A C 1
ATOM 2307 O O . GLN A 1 283 ? 14.929 16.072 -1.305 1.00 79.06 283 GLN A O 1
ATOM 2312 N N . PRO A 1 284 ? 15.360 16.641 0.837 1.00 84.75 284 PRO A N 1
ATOM 2313 C CA . PRO A 1 284 ? 15.058 15.313 1.356 1.00 84.75 284 PRO A CA 1
ATOM 2314 C C . PRO A 1 284 ? 13.591 14.941 1.070 1.00 84.75 284 PRO A C 1
ATOM 2316 O O . PRO A 1 284 ? 12.714 15.807 1.175 1.00 84.75 284 PRO A O 1
ATOM 2319 N N . PRO A 1 285 ? 13.298 13.674 0.720 1.00 88.44 285 PRO A N 1
ATOM 2320 C CA . PRO A 1 285 ? 11.933 13.206 0.540 1.00 88.44 285 PRO A CA 1
ATOM 2321 C C . PRO A 1 285 ? 11.166 13.316 1.861 1.00 88.44 285 PRO A C 1
ATOM 2323 O O . PRO A 1 285 ? 11.574 12.761 2.881 1.00 88.44 285 PRO A O 1
ATOM 2326 N N . ALA A 1 286 ? 10.044 14.029 1.838 1.00 91.44 286 ALA A N 1
ATOM 2327 C CA . ALA A 1 286 ? 9.107 14.089 2.952 1.00 91.44 286 ALA A CA 1
ATOM 2328 C C . ALA A 1 286 ? 7.675 14.253 2.444 1.00 91.44 286 ALA A C 1
ATOM 2330 O O . ALA A 1 286 ? 7.450 14.934 1.442 1.00 91.44 286 ALA A O 1
ATOM 2331 N N . SER A 1 287 ? 6.708 13.657 3.140 1.00 93.00 287 SER A N 1
ATOM 2332 C CA . SER A 1 287 ? 5.291 13.776 2.794 1.00 93.00 287 SER A CA 1
ATOM 2333 C C . SER A 1 287 ? 4.403 13.938 4.020 1.00 93.00 287 SER A C 1
ATOM 2335 O O . SER A 1 287 ? 4.749 13.527 5.129 1.00 93.00 287 SER A O 1
ATOM 2337 N N . ALA A 1 288 ? 3.248 14.556 3.803 1.00 95.06 288 ALA A N 1
ATOM 2338 C CA . ALA A 1 288 ? 2.179 14.665 4.775 1.00 95.06 288 ALA A CA 1
ATOM 2339 C C . ALA A 1 288 ? 0.857 14.302 4.101 1.00 95.06 288 ALA A C 1
ATOM 2341 O O . ALA A 1 288 ? 0.531 14.828 3.037 1.00 95.06 288 ALA A O 1
ATOM 2342 N N . GLY A 1 289 ? 0.110 13.402 4.728 1.00 95.25 289 GLY A N 1
ATOM 2343 C CA . GLY A 1 289 ? -1.173 12.912 4.260 1.00 95.25 289 GLY A CA 1
ATOM 2344 C C . GLY A 1 289 ? -2.262 13.105 5.303 1.00 95.25 289 GLY A C 1
ATOM 2345 O O . GLY A 1 289 ? -2.004 13.014 6.505 1.00 95.25 289 GLY A O 1
ATOM 2346 N N . LEU A 1 290 ? -3.478 13.353 4.827 1.00 95.62 290 LEU A N 1
ATOM 2347 C CA . LEU A 1 290 ? -4.684 13.462 5.636 1.00 95.62 290 LEU A CA 1
ATOM 2348 C C . LEU A 1 290 ? -5.839 12.746 4.936 1.00 95.62 290 LEU A C 1
ATOM 2350 O O . LEU A 1 290 ? -6.144 13.047 3.786 1.00 95.62 290 LEU A O 1
ATOM 2354 N N . ASN A 1 291 ? -6.516 11.871 5.667 1.00 94.81 291 ASN A N 1
ATOM 2355 C CA . ASN A 1 291 ? -7.796 11.281 5.314 1.00 94.81 291 ASN A CA 1
ATOM 2356 C C . ASN A 1 291 ? -8.845 11.822 6.285 1.00 94.81 291 ASN A C 1
ATOM 2358 O O . ASN A 1 291 ? -8.612 11.910 7.491 1.00 94.81 291 ASN A O 1
ATOM 2362 N N . TRP A 1 292 ? -10.009 12.162 5.756 1.00 95.44 292 TRP A N 1
ATOM 2363 C CA . TRP A 1 292 ? -11.133 12.688 6.505 1.00 95.44 292 TRP A CA 1
ATOM 2364 C C . TRP A 1 292 ? -12.398 11.930 6.127 1.00 95.44 292 TRP A C 1
ATOM 2366 O O . TRP A 1 292 ? -12.902 12.051 5.009 1.00 95.44 292 TRP A O 1
ATOM 2376 N N . ASP A 1 293 ? -12.929 11.179 7.086 1.00 95.12 293 ASP A N 1
ATOM 2377 C CA . ASP A 1 293 ? -14.251 10.575 6.997 1.00 95.12 293 ASP A CA 1
ATOM 2378 C C . ASP A 1 293 ? -15.272 11.564 7.549 1.00 95.12 293 ASP A C 1
ATOM 2380 O O . ASP A 1 293 ? -15.339 11.833 8.750 1.00 95.12 293 ASP A O 1
ATOM 2384 N N . ILE A 1 294 ? -16.053 12.140 6.640 1.00 96.06 294 ILE A N 1
ATOM 2385 C CA . ILE A 1 294 ? -16.883 13.314 6.900 1.00 96.06 294 ILE A CA 1
ATOM 2386 C C . ILE A 1 294 ? -18.192 12.881 7.559 1.00 96.06 294 ILE A C 1
ATOM 2388 O O . ILE A 1 294 ? -18.535 13.308 8.664 1.00 96.06 294 ILE A O 1
ATOM 2392 N N . ALA A 1 295 ? -18.930 12.012 6.874 1.00 95.44 295 ALA A N 1
ATOM 2393 C CA . ALA A 1 295 ? -20.262 11.588 7.269 1.00 95.44 295 ALA A CA 1
ATOM 2394 C C . ALA A 1 295 ? -20.547 10.168 6.790 1.00 95.44 295 ALA A C 1
ATOM 2396 O O . ALA A 1 295 ? -20.079 9.757 5.728 1.00 95.44 295 ALA A O 1
ATOM 2397 N N . SER A 1 296 ? -21.355 9.451 7.562 1.00 94.81 296 SER A N 1
ATOM 2398 C CA . SER A 1 296 ? -21.976 8.197 7.165 1.00 94.81 296 SER A CA 1
ATOM 2399 C C . SER A 1 296 ? -23.418 8.461 6.759 1.00 94.81 296 SER A C 1
ATOM 2401 O O . SER A 1 296 ? -24.131 9.204 7.434 1.00 94.81 296 SER A O 1
ATOM 2403 N N . ILE A 1 297 ? -23.846 7.875 5.647 1.00 94.81 297 ILE A N 1
ATOM 2404 C CA . ILE A 1 297 ? -25.214 7.918 5.137 1.00 94.81 297 ILE A CA 1
ATOM 2405 C C . ILE A 1 297 ? -25.618 6.472 4.881 1.00 94.81 297 ILE A C 1
ATOM 2407 O O . ILE A 1 297 ? -25.135 5.851 3.937 1.00 94.81 297 ILE A O 1
ATOM 2411 N N . GLU A 1 298 ? -26.472 5.915 5.739 1.00 92.44 298 GLU A N 1
ATOM 2412 C CA . GLU A 1 298 ? -26.952 4.527 5.619 1.00 92.44 298 GLU A CA 1
ATOM 2413 C C . GLU A 1 298 ? -25.824 3.479 5.461 1.00 92.44 298 GLU A C 1
ATOM 2415 O O . GLU A 1 298 ? -25.968 2.481 4.750 1.00 92.44 298 GLU A O 1
ATOM 2420 N N . GLY A 1 299 ? -24.685 3.695 6.130 1.00 85.94 299 GLY A N 1
ATOM 2421 C CA . GLY A 1 299 ? -23.514 2.811 6.084 1.00 85.94 299 GLY A CA 1
ATOM 2422 C C . GLY A 1 299 ? -22.527 3.084 4.944 1.00 85.94 299 GLY A C 1
ATOM 2423 O O . GLY A 1 299 ? -21.536 2.364 4.810 1.00 85.94 299 GLY A O 1
ATOM 2424 N N . PHE A 1 300 ? -22.763 4.122 4.139 1.00 92.50 300 PHE A N 1
ATOM 2425 C CA . PHE A 1 300 ? -21.813 4.645 3.159 1.00 92.50 300 PHE A CA 1
ATOM 2426 C C . PHE A 1 300 ? -21.095 5.867 3.724 1.00 92.50 300 PHE A C 1
ATOM 2428 O O . PHE A 1 300 ? -21.739 6.829 4.132 1.00 92.50 300 PHE A O 1
ATOM 2435 N N . VAL A 1 301 ? -19.766 5.857 3.713 1.00 94.38 301 VAL A N 1
ATOM 2436 C CA . VAL A 1 301 ? -18.952 6.947 4.260 1.00 94.38 301 VAL A CA 1
ATOM 2437 C C . VAL A 1 301 ? -18.502 7.871 3.142 1.00 94.38 301 VAL A C 1
ATOM 2439 O O . VAL A 1 301 ? -17.783 7.448 2.239 1.00 94.38 301 VAL A O 1
ATOM 2442 N N . VAL A 1 302 ? -18.898 9.139 3.221 1.00 97.00 302 VAL A N 1
ATOM 2443 C CA . VAL A 1 302 ? -18.352 10.217 2.392 1.00 97.00 302 VAL A CA 1
ATOM 2444 C C . VAL A 1 302 ? -16.999 10.616 2.966 1.00 97.00 302 VAL A C 1
ATOM 2446 O O . VAL A 1 302 ? -16.902 10.914 4.160 1.00 97.00 302 VAL A O 1
ATOM 2449 N N . TYR A 1 303 ? -15.965 10.632 2.131 1.00 96.69 303 TYR A N 1
ATOM 2450 C CA . TYR A 1 303 ? -14.604 10.917 2.571 1.00 96.69 303 TYR A CA 1
ATOM 2451 C C . TYR A 1 303 ? -13.852 11.813 1.595 1.00 96.69 303 TYR A C 1
ATOM 2453 O O . TYR A 1 303 ? -14.124 11.826 0.395 1.00 96.69 303 TYR A O 1
ATOM 2461 N N . ALA A 1 304 ? -12.866 12.520 2.130 1.00 97.00 304 ALA A N 1
ATOM 2462 C CA . ALA A 1 304 ? -11.852 13.229 1.370 1.00 97.00 304 ALA A CA 1
ATOM 2463 C C . ALA A 1 304 ? -10.473 12.792 1.863 1.00 97.00 304 ALA A C 1
ATOM 2465 O O . ALA A 1 304 ? -10.278 12.596 3.059 1.00 97.00 304 ALA A O 1
ATOM 2466 N N . GLN A 1 305 ? -9.510 12.657 0.965 1.00 94.56 305 GLN A N 1
ATOM 2467 C CA . GLN A 1 305 ? -8.125 12.389 1.324 1.00 94.56 305 GLN A CA 1
ATOM 2468 C C . GLN A 1 305 ? -7.170 13.182 0.445 1.00 94.56 305 GLN A C 1
ATOM 2470 O O . GLN A 1 305 ? -7.499 13.552 -0.682 1.00 94.56 305 GLN A O 1
ATOM 2475 N N . GLY A 1 306 ? -5.978 13.449 0.956 1.00 93.69 306 GLY A N 1
ATOM 2476 C CA . GLY A 1 306 ? -4.944 14.124 0.195 1.00 93.69 306 GLY A CA 1
ATOM 2477 C C . GLY A 1 306 ? -3.565 13.912 0.779 1.00 93.69 306 GLY A C 1
ATOM 2478 O O . GLY A 1 306 ? -3.408 13.694 1.980 1.00 93.69 306 GLY A O 1
ATOM 2479 N N . ILE A 1 307 ? -2.566 13.978 -0.094 1.00 92.06 307 ILE A N 1
ATOM 2480 C CA . ILE A 1 307 ? -1.160 13.837 0.258 1.00 92.06 307 ILE A CA 1
ATOM 2481 C C . ILE A 1 307 ? -0.374 14.913 -0.479 1.00 92.06 307 ILE A C 1
ATOM 2483 O O . ILE A 1 307 ? -0.568 15.165 -1.667 1.00 92.06 307 ILE A O 1
ATOM 2487 N N . VAL A 1 308 ? 0.538 15.550 0.241 1.00 90.44 308 VAL A N 1
ATOM 2488 C CA . VAL A 1 308 ? 1.510 16.488 -0.314 1.00 90.44 308 VAL A CA 1
ATOM 2489 C C . VAL A 1 308 ? 2.912 15.998 0.008 1.00 90.44 308 VAL A C 1
ATOM 2491 O O . VAL A 1 308 ? 3.141 15.411 1.065 1.00 90.44 308 VAL A O 1
ATOM 2494 N N . GLY A 1 309 ? 3.857 16.237 -0.896 1.00 87.62 309 GLY A N 1
ATOM 2495 C CA . GLY A 1 309 ? 5.239 15.801 -0.727 1.00 87.62 309 GLY A CA 1
ATOM 2496 C C . GLY A 1 309 ? 6.249 16.784 -1.305 1.00 87.62 309 GLY A C 1
ATOM 2497 O O . GLY A 1 309 ? 5.939 17.564 -2.206 1.00 87.62 309 GLY A O 1
ATOM 2498 N N . ILE A 1 310 ? 7.462 16.729 -0.766 1.00 85.88 310 ILE A N 1
ATOM 2499 C CA . ILE A 1 310 ? 8.663 17.415 -1.252 1.00 85.88 310 ILE A CA 1
ATOM 2500 C C . ILE A 1 310 ? 9.769 16.386 -1.526 1.00 85.88 310 ILE A C 1
ATOM 2502 O O . ILE A 1 310 ? 9.673 15.234 -1.096 1.00 85.88 310 ILE A O 1
ATOM 2506 N N . GLY A 1 311 ? 10.823 16.786 -2.244 1.00 82.94 311 GLY A N 1
ATOM 2507 C CA . GLY A 1 311 ? 11.870 15.847 -2.667 1.00 82.94 311 GLY A CA 1
ATOM 2508 C C . GLY A 1 311 ? 11.292 14.735 -3.548 1.00 82.94 311 GLY A C 1
ATOM 2509 O O . GLY A 1 311 ? 10.399 14.998 -4.354 1.00 82.94 311 GLY A O 1
ATOM 2510 N N . GLU A 1 312 ? 11.764 13.500 -3.399 1.00 78.50 312 GLU A N 1
ATOM 2511 C CA . GLU A 1 312 ? 11.233 12.338 -4.136 1.00 78.50 312 GLU A CA 1
ATOM 2512 C C . GLU A 1 312 ? 10.146 11.556 -3.389 1.00 78.50 312 GLU A C 1
ATOM 2514 O O . GLU A 1 312 ? 9.761 10.467 -3.810 1.00 78.50 312 GLU A O 1
ATOM 2519 N N . ALA A 1 313 ? 9.575 12.116 -2.319 1.00 71.94 313 ALA A N 1
ATOM 2520 C CA . ALA A 1 313 ? 8.418 11.535 -1.634 1.00 71.94 313 ALA A CA 1
ATOM 2521 C C . ALA A 1 313 ? 7.104 11.723 -2.421 1.00 71.94 313 ALA A C 1
ATOM 2523 O O . ALA A 1 313 ? 6.039 11.814 -1.814 1.00 71.94 313 ALA A O 1
ATOM 2524 N N . ASN A 1 314 ? 7.165 11.863 -3.756 1.00 65.06 314 ASN A N 1
ATOM 2525 C CA . ASN A 1 314 ? 6.002 12.227 -4.562 1.00 65.06 314 ASN A CA 1
ATOM 2526 C C . ASN A 1 314 ? 4.867 11.215 -4.312 1.00 65.06 314 ASN A C 1
ATOM 2528 O O . ASN A 1 314 ? 5.078 10.006 -4.486 1.00 65.06 314 ASN A O 1
ATOM 2532 N N . PRO A 1 315 ? 3.686 11.691 -3.900 1.00 62.81 315 PRO A N 1
ATOM 2533 C CA . PRO A 1 315 ? 2.605 10.813 -3.487 1.00 62.81 315 PRO A CA 1
ATOM 2534 C C . PRO A 1 315 ? 1.951 10.144 -4.694 1.00 62.81 315 PRO A C 1
ATOM 2536 O O . PRO A 1 315 ? 1.909 10.734 -5.764 1.00 62.81 315 PRO A O 1
ATOM 2539 N N . ASP A 1 316 ? 1.396 8.942 -4.541 1.00 64.69 316 ASP A N 1
ATOM 2540 C CA . ASP A 1 316 ? 0.733 8.246 -5.659 1.00 64.69 316 ASP A CA 1
ATOM 2541 C C . ASP A 1 316 ? -0.466 9.043 -6.208 1.00 64.69 316 ASP A C 1
ATOM 2543 O O . ASP A 1 316 ? -0.784 8.976 -7.399 1.00 64.69 316 ASP A O 1
ATOM 2547 N N . TYR A 1 317 ? -1.084 9.863 -5.350 1.00 69.25 317 TYR A N 1
ATOM 2548 C CA . TYR A 1 317 ? -2.100 10.850 -5.693 1.00 69.25 317 TYR A CA 1
ATOM 2549 C C . TYR A 1 317 ? -2.008 12.101 -4.809 1.00 69.25 317 TYR A C 1
ATOM 2551 O O . TYR A 1 317 ? -1.473 12.051 -3.706 1.00 69.25 317 TYR A O 1
ATOM 2559 N N . ILE A 1 318 ? -2.547 13.230 -5.277 1.00 87.75 318 ILE A N 1
ATOM 2560 C CA . ILE A 1 318 ? -2.544 14.494 -4.519 1.00 87.75 318 ILE A CA 1
ATOM 2561 C C . ILE A 1 318 ? -3.822 14.632 -3.697 1.00 87.75 318 ILE A C 1
ATOM 2563 O O . ILE A 1 318 ? -3.774 15.015 -2.531 1.00 87.75 318 ILE A O 1
ATOM 2567 N N . ALA A 1 319 ? -4.970 14.352 -4.312 1.00 93.56 319 ALA A N 1
ATOM 2568 C CA . ALA A 1 319 ? -6.266 14.480 -3.663 1.00 93.56 319 ALA A CA 1
ATOM 2569 C C . ALA A 1 319 ? -7.270 13.465 -4.211 1.00 93.56 319 ALA A C 1
ATOM 2571 O O . ALA A 1 319 ? -7.261 13.149 -5.400 1.00 93.56 319 ALA A O 1
ATOM 2572 N N . GLU A 1 320 ? -8.171 13.006 -3.354 1.00 95.19 320 GLU A N 1
ATOM 2573 C CA . GLU A 1 320 ? -9.295 12.153 -3.712 1.00 95.19 320 GLU A CA 1
ATOM 2574 C C . GLU A 1 320 ? -10.525 12.509 -2.876 1.00 95.19 320 GLU A C 1
ATOM 2576 O O . GLU A 1 320 ? -10.433 12.834 -1.692 1.00 95.19 320 GLU A O 1
ATOM 2581 N N . LEU A 1 321 ? -11.689 12.434 -3.508 1.00 97.56 321 LEU A N 1
ATOM 2582 C CA . LEU A 1 321 ? -12.994 12.570 -2.878 1.00 97.56 321 LEU A CA 1
ATOM 2583 C C . LEU A 1 321 ? -13.849 11.389 -3.312 1.00 97.56 321 LEU A C 1
ATOM 2585 O O . LEU A 1 321 ? -13.883 11.052 -4.497 1.00 97.56 321 LEU A O 1
ATOM 2589 N N . GLY A 1 322 ? -14.584 10.791 -2.384 1.00 97.12 322 GLY A N 1
ATOM 2590 C CA . GLY A 1 322 ? -15.397 9.642 -2.736 1.00 97.12 322 GLY A CA 1
ATOM 2591 C C . GLY A 1 322 ? -16.401 9.220 -1.684 1.00 97.12 322 GLY A C 1
ATOM 2592 O O . GLY A 1 322 ? -16.632 9.882 -0.669 1.00 97.12 322 GLY A O 1
ATOM 2593 N N . VAL A 1 323 ? -17.003 8.073 -1.971 1.00 95.88 323 VAL A N 1
ATOM 2594 C CA . VAL A 1 323 ? -17.887 7.347 -1.068 1.00 95.88 323 VAL A CA 1
ATOM 2595 C C . VAL A 1 323 ? -17.356 5.929 -0.931 1.00 95.88 323 VAL A C 1
ATOM 2597 O O . VAL A 1 323 ? -17.098 5.264 -1.935 1.00 95.88 323 VAL A O 1
ATOM 2600 N N . LYS A 1 324 ? -17.191 5.456 0.303 1.00 92.00 324 LYS A N 1
ATOM 2601 C CA . LYS A 1 324 ? -16.647 4.130 0.605 1.00 92.00 324 LYS A CA 1
ATOM 2602 C C . LYS A 1 324 ? -17.538 3.323 1.536 1.00 92.00 324 LYS A C 1
ATOM 2604 O O . LYS A 1 324 ? -18.330 3.856 2.311 1.00 92.00 324 LYS A O 1
ATOM 2609 N N . ARG A 1 325 ? -17.360 2.011 1.468 1.00 88.56 325 ARG A N 1
ATOM 2610 C CA . ARG A 1 325 ? -17.877 1.001 2.392 1.00 88.56 325 ARG A CA 1
ATOM 2611 C C . ARG A 1 325 ? -16.808 -0.090 2.565 1.00 88.56 325 ARG A C 1
ATOM 2613 O O . ARG A 1 325 ? -15.858 -0.110 1.787 1.00 88.56 325 ARG A O 1
ATOM 2620 N N . PRO A 1 326 ? -16.963 -1.055 3.487 1.00 81.12 326 PRO A N 1
ATOM 2621 C CA . PRO A 1 326 ? -15.910 -2.043 3.741 1.00 81.12 326 PRO A CA 1
ATOM 2622 C C . PRO A 1 326 ? -15.473 -2.874 2.525 1.00 81.12 326 PRO A C 1
ATOM 2624 O O . PRO A 1 326 ? -14.342 -3.331 2.487 1.00 81.12 326 PRO A O 1
ATOM 2627 N N . GLY A 1 327 ? -16.351 -3.071 1.535 1.00 77.25 327 GLY A N 1
ATOM 2628 C CA . GLY A 1 327 ? -16.043 -3.848 0.326 1.00 77.25 327 GLY A CA 1
ATOM 2629 C C . GLY A 1 327 ? -15.489 -3.037 -0.849 1.00 77.25 327 GLY A C 1
ATOM 2630 O O . GLY A 1 327 ? -15.168 -3.623 -1.876 1.00 77.25 327 GLY A O 1
ATOM 2631 N N . GLY A 1 328 ? -15.415 -1.708 -0.748 1.00 85.75 328 GLY A N 1
ATOM 2632 C CA . GLY A 1 328 ? -14.969 -0.880 -1.866 1.00 85.75 328 GLY A CA 1
ATOM 2633 C C . GLY A 1 328 ? -15.423 0.573 -1.805 1.00 85.75 328 GLY A C 1
ATOM 2634 O O . GLY A 1 328 ? -16.130 1.002 -0.888 1.00 85.75 328 GLY A O 1
ATOM 2635 N N . ASN A 1 329 ? -15.023 1.334 -2.811 1.00 92.19 329 ASN A N 1
ATOM 2636 C CA . ASN A 1 329 ? -15.238 2.769 -2.915 1.00 92.19 329 ASN A CA 1
ATOM 2637 C C . ASN A 1 329 ? -15.477 3.206 -4.362 1.00 92.19 329 ASN A C 1
ATOM 2639 O O . ASN A 1 329 ? -15.070 2.549 -5.313 1.00 92.19 329 ASN A O 1
ATOM 2643 N N . VAL A 1 330 ? -16.137 4.349 -4.512 1.00 96.06 330 VAL A N 1
ATOM 2644 C CA . VAL A 1 330 ? -16.230 5.092 -5.771 1.00 96.06 330 VAL A CA 1
ATOM 2645 C C . VAL A 1 330 ? -15.651 6.470 -5.521 1.00 96.06 330 VAL A C 1
ATOM 2647 O O . VAL A 1 330 ? -15.976 7.096 -4.507 1.00 96.06 330 VAL A O 1
ATOM 2650 N N . PHE A 1 331 ? -14.797 6.939 -6.422 1.00 96.38 331 PHE A N 1
ATOM 2651 C CA . PHE A 1 331 ? -13.997 8.127 -6.165 1.00 96.38 331 PHE A CA 1
ATOM 2652 C C . PHE A 1 331 ? -13.707 8.964 -7.408 1.00 96.38 331 PHE A C 1
ATOM 2654 O O . PHE A 1 331 ? -13.764 8.494 -8.544 1.00 96.38 331 PHE A O 1
ATOM 2661 N N . LEU A 1 332 ? -13.356 10.222 -7.149 1.00 96.94 332 LEU A N 1
ATOM 2662 C CA . LEU A 1 332 ? -12.685 11.133 -8.064 1.00 96.94 332 LEU A CA 1
ATOM 2663 C C . LEU A 1 332 ? -11.299 11.435 -7.492 1.00 96.94 332 LEU A C 1
ATOM 2665 O O . LEU A 1 332 ? -11.204 11.906 -6.358 1.00 96.94 332 LEU A O 1
ATOM 2669 N N . ARG A 1 333 ? -10.237 11.182 -8.259 1.00 92.81 333 ARG A N 1
ATOM 2670 C CA . ARG A 1 333 ? -8.847 11.292 -7.800 1.00 92.81 333 ARG A CA 1
ATOM 2671 C C . ARG A 1 333 ? -8.007 12.120 -8.759 1.00 92.81 333 ARG A C 1
ATOM 2673 O O . ARG A 1 333 ? -7.953 11.838 -9.952 1.00 92.81 333 ARG A O 1
ATOM 2680 N N . TYR A 1 334 ? -7.326 13.119 -8.214 1.00 91.12 334 TYR A N 1
ATOM 2681 C CA . TYR A 1 334 ? -6.311 13.901 -8.904 1.00 91.12 334 TYR A CA 1
ATOM 2682 C C . TYR A 1 334 ? -4.927 13.363 -8.541 1.00 91.12 334 TYR A C 1
ATOM 2684 O O . TYR A 1 334 ? -4.522 13.405 -7.373 1.00 91.12 334 TYR A O 1
ATOM 2692 N N . GLU A 1 335 ? -4.214 12.825 -9.528 1.00 83.94 335 GLU A N 1
ATOM 2693 C CA . GLU A 1 335 ? -2.986 12.069 -9.287 1.00 83.94 335 GLU A CA 1
ATOM 2694 C C . GLU A 1 335 ? -1.700 12.838 -9.596 1.00 83.94 335 GLU A C 1
ATOM 2696 O O . GLU A 1 335 ? -1.697 13.863 -10.273 1.00 83.94 335 GLU A O 1
ATOM 2701 N N . SER A 1 336 ? -0.586 12.341 -9.059 1.00 81.19 336 SER A N 1
ATOM 2702 C CA . SER A 1 336 ? 0.761 12.799 -9.399 1.00 81.19 336 SER A CA 1
ATOM 2703 C C . SER A 1 336 ? 1.767 11.704 -9.084 1.00 81.19 336 SER A C 1
ATOM 2705 O O . SER A 1 336 ? 2.539 11.834 -8.139 1.00 81.19 336 SER A O 1
ATOM 2707 N N . TYR A 1 337 ? 1.803 10.649 -9.896 1.00 75.19 337 TYR A N 1
ATOM 2708 C CA . TYR A 1 337 ? 2.594 9.455 -9.590 1.00 75.19 337 TYR A CA 1
ATOM 2709 C C . TYR A 1 337 ? 4.101 9.722 -9.434 1.00 75.19 337 TYR A C 1
ATOM 2711 O O . TYR A 1 337 ? 4.835 8.956 -8.806 1.00 75.19 337 TYR A O 1
ATOM 2719 N N . GLY A 1 338 ? 4.582 10.861 -9.936 1.00 71.31 338 GLY A N 1
ATOM 2720 C CA . GLY A 1 338 ? 5.850 11.431 -9.496 1.00 71.31 338 GLY A CA 1
ATOM 2721 C C . GLY A 1 338 ? 7.074 10.817 -10.161 1.00 71.31 338 GLY A C 1
ATOM 2722 O O . GLY A 1 338 ? 8.184 11.280 -9.898 1.00 71.31 338 GLY A O 1
ATOM 2723 N N . LEU A 1 339 ? 6.879 9.854 -11.064 1.00 71.69 339 LEU A N 1
ATOM 2724 C CA . LEU A 1 339 ? 7.915 9.342 -11.952 1.00 71.69 339 LEU A CA 1
ATOM 2725 C C . LEU A 1 339 ? 8.100 10.282 -13.157 1.00 71.69 339 LEU A C 1
ATOM 2727 O O . LEU A 1 339 ? 7.185 11.004 -13.552 1.00 71.69 339 LEU A O 1
ATOM 2731 N N . PRO A 1 340 ? 9.301 10.396 -13.742 1.00 59.12 340 PRO A N 1
ATOM 2732 C CA . PRO A 1 340 ? 9.512 11.243 -14.911 1.00 59.12 340 PRO A CA 1
ATOM 2733 C C . PRO A 1 340 ? 8.827 10.680 -16.170 1.00 59.12 340 PRO A C 1
ATOM 2735 O O . PRO A 1 340 ? 9.406 9.856 -16.862 1.00 59.12 340 PRO A O 1
ATOM 2738 N N . ALA A 1 341 ? 7.641 11.205 -16.495 1.00 50.78 341 ALA A N 1
ATOM 2739 C CA . ALA A 1 341 ? 7.095 11.522 -17.830 1.00 50.78 341 ALA A CA 1
ATOM 2740 C C . ALA A 1 341 ? 7.091 10.478 -18.979 1.00 50.78 341 ALA A C 1
ATOM 2742 O O . ALA A 1 341 ? 6.492 10.767 -20.012 1.00 50.78 341 ALA A O 1
ATOM 2743 N N . ARG A 1 342 ? 7.724 9.299 -18.896 1.00 51.06 342 ARG A N 1
ATOM 2744 C CA . ARG A 1 342 ? 7.721 8.339 -20.021 1.00 51.06 342 ARG A CA 1
ATOM 2745 C C . ARG A 1 342 ? 6.478 7.448 -20.031 1.00 51.06 342 ARG A C 1
ATOM 2747 O O . ARG A 1 342 ? 5.912 7.264 -21.104 1.00 51.06 342 ARG A O 1
ATOM 2754 N N . LEU A 1 343 ? 5.979 7.018 -18.869 1.00 45.03 343 LEU A N 1
ATOM 2755 C CA . LEU A 1 343 ? 4.591 6.525 -18.724 1.00 45.03 343 LEU A CA 1
ATOM 2756 C C . LEU A 1 343 ? 3.565 7.655 -18.832 1.00 45.03 343 LEU A C 1
ATOM 2758 O O . LEU A 1 343 ? 2.438 7.475 -19.291 1.00 45.03 343 LEU A O 1
ATOM 2762 N N . GLU A 1 344 ? 3.970 8.834 -18.376 1.00 45.16 344 GLU A N 1
ATOM 2763 C CA . GLU A 1 344 ? 3.121 9.990 -18.179 1.00 45.16 344 GLU A CA 1
ATOM 2764 C C . GLU A 1 344 ? 3.243 10.950 -19.370 1.00 45.16 344 GLU A C 1
ATOM 2766 O O . GLU A 1 344 ? 3.884 11.997 -19.299 1.00 45.16 344 GLU A O 1
ATOM 2771 N N . GLY A 1 345 ? 2.440 10.725 -20.407 1.00 47.25 345 GLY A N 1
ATOM 2772 C CA . GLY A 1 345 ? 1.931 11.872 -21.171 1.00 47.25 345 GLY A CA 1
ATOM 2773 C C . GLY A 1 345 ? 1.175 12.889 -20.285 1.00 47.25 345 GLY A C 1
ATOM 2774 O O . GLY A 1 345 ? 0.731 13.920 -20.786 1.00 47.25 345 GLY A O 1
ATOM 2775 N N . ARG A 1 346 ? 0.984 12.586 -18.985 1.00 56.34 346 ARG A N 1
ATOM 2776 C CA . ARG A 1 346 ? 0.211 13.327 -17.984 1.00 56.34 346 ARG A CA 1
ATOM 2777 C C . ARG A 1 346 ? 0.858 13.212 -16.614 1.00 56.34 346 ARG A C 1
ATOM 2779 O O . ARG A 1 346 ? 0.772 12.168 -15.985 1.00 56.34 346 ARG A O 1
ATOM 2786 N N . GLN A 1 347 ? 1.420 14.309 -16.127 1.00 60.88 347 GLN A N 1
ATOM 2787 C CA . GLN A 1 347 ? 1.888 14.378 -14.740 1.00 60.88 347 GLN A CA 1
ATOM 2788 C C . GLN A 1 347 ? 0.731 14.433 -13.739 1.00 60.88 347 GLN A C 1
ATOM 2790 O O . GLN A 1 347 ? 0.927 14.125 -12.570 1.00 60.88 347 GLN A O 1
ATOM 2795 N N . HIS A 1 348 ? -0.470 14.814 -14.197 1.00 76.25 348 HIS A N 1
ATOM 2796 C CA . HIS A 1 348 ? -1.597 15.122 -13.324 1.00 76.25 348 HIS A CA 1
ATOM 2797 C C . HIS A 1 348 ? -2.973 14.741 -13.901 1.00 76.25 348 HIS A C 1
ATOM 2799 O O . HIS A 1 348 ? -3.772 15.625 -14.230 1.00 76.25 348 HIS A O 1
ATOM 2805 N N . PRO A 1 349 ? -3.268 13.444 -14.100 1.00 82.12 349 PRO A N 1
ATOM 2806 C CA . PRO A 1 349 ? -4.586 13.020 -14.557 1.00 82.12 349 PRO A CA 1
ATOM 2807 C C . PRO A 1 349 ? -5.650 13.176 -13.456 1.00 82.12 349 PRO A C 1
ATOM 2809 O O . PRO A 1 349 ? -5.368 13.057 -12.261 1.00 82.12 349 PRO A O 1
ATOM 2812 N N . LEU A 1 350 ? -6.892 13.414 -13.884 1.00 89.31 350 LEU A N 1
ATOM 2813 C CA . LEU A 1 350 ? -8.090 13.305 -13.052 1.00 89.31 350 LEU A CA 1
ATOM 2814 C C . LEU A 1 350 ? -8.824 12.016 -13.435 1.00 89.31 350 LEU A C 1
ATOM 2816 O O . LEU A 1 350 ? -9.301 11.892 -14.565 1.00 89.31 350 LEU A O 1
ATOM 2820 N N . TYR A 1 351 ? -8.925 11.085 -12.494 1.00 90.44 351 TYR A N 1
ATOM 2821 C CA . TYR A 1 351 ? -9.621 9.816 -12.661 1.00 90.44 351 TYR A CA 1
ATOM 2822 C C . TYR A 1 351 ? -10.965 9.818 -11.944 1.00 90.44 351 TYR A C 1
ATOM 2824 O O . TYR A 1 351 ? -11.090 10.344 -10.838 1.00 90.44 351 TYR A O 1
ATOM 2832 N N . ALA A 1 352 ? -11.951 9.170 -12.557 1.00 95.19 352 ALA A N 1
ATOM 2833 C CA . ALA A 1 352 ? -13.097 8.611 -11.858 1.00 95.19 352 ALA A CA 1
ATOM 2834 C C . ALA A 1 352 ? -12.898 7.098 -11.766 1.00 95.19 352 ALA A C 1
ATOM 2836 O O . ALA A 1 352 ? -12.592 6.464 -12.777 1.00 95.19 352 ALA A O 1
ATOM 2837 N N . GLY A 1 353 ? -13.048 6.522 -10.577 1.00 94.94 353 GLY A N 1
ATOM 2838 C CA . GLY A 1 353 ? -12.703 5.123 -10.356 1.00 94.94 353 GLY A CA 1
ATOM 2839 C C . GLY A 1 353 ? -13.610 4.397 -9.381 1.00 94.94 353 GLY A C 1
ATOM 2840 O O . GLY A 1 353 ? -14.375 5.003 -8.626 1.00 94.94 353 GLY A O 1
ATOM 2841 N N . ILE A 1 354 ? -13.510 3.073 -9.433 1.00 93.94 354 ILE A N 1
ATOM 2842 C CA . ILE A 1 354 ? -14.123 2.145 -8.490 1.00 93.94 354 ILE A CA 1
ATOM 2843 C C . ILE A 1 354 ? -12.999 1.295 -7.914 1.00 93.94 354 ILE A C 1
ATOM 2845 O O . ILE A 1 354 ? -12.284 0.639 -8.668 1.00 93.94 354 ILE A O 1
ATOM 2849 N N . GLY A 1 355 ? -12.858 1.301 -6.593 1.00 89.69 355 GLY A N 1
ATOM 2850 C CA . GLY A 1 355 ? -11.995 0.380 -5.871 1.00 89.69 355 GLY A CA 1
ATOM 2851 C C . GLY A 1 355 ? -12.815 -0.745 -5.258 1.00 89.69 355 GLY A C 1
ATOM 2852 O O . GLY A 1 355 ? -13.884 -0.530 -4.683 1.00 89.69 355 GLY A O 1
ATOM 2853 N N . MET A 1 356 ? -12.315 -1.962 -5.393 1.00 84.06 356 MET A N 1
ATOM 2854 C CA . MET A 1 356 ? -12.889 -3.176 -4.837 1.00 84.06 356 MET A CA 1
ATOM 2855 C C . MET A 1 356 ? -11.859 -3.766 -3.893 1.00 84.06 356 MET A C 1
ATOM 2857 O O . MET A 1 356 ? -10.725 -4.033 -4.291 1.00 84.06 356 MET A O 1
ATOM 2861 N N . GLN A 1 357 ? -12.240 -3.946 -2.633 1.00 76.06 357 GLN A N 1
ATOM 2862 C CA . GLN A 1 357 ? -11.413 -4.722 -1.722 1.00 76.06 357 GLN A CA 1
ATOM 2863 C C . GLN A 1 357 ? -11.538 -6.188 -2.137 1.00 76.06 357 GLN A C 1
ATOM 2865 O O . GLN A 1 357 ? -12.661 -6.622 -2.381 1.00 76.06 357 GLN A O 1
ATOM 2870 N N . LEU A 1 358 ? -10.413 -6.896 -2.260 1.00 62.72 358 LEU A N 1
ATOM 2871 C CA . LEU A 1 358 ? -10.325 -8.317 -2.615 1.00 62.72 358 LEU A CA 1
ATOM 2872 C C . LEU A 1 358 ? -10.179 -9.185 -1.362 1.00 62.72 358 LEU A C 1
ATOM 2874 O O . LEU A 1 358 ? -9.494 -8.757 -0.399 1.00 62.72 358 LEU A O 1
#

Radius of gyration: 22.14 Å; chains: 1; bounding box: 54×52×62 Å